Protein AF-A0A957VQV4-F1 (afdb_monomer_lite)

pLDDT: mean 77.01, std 14.65, range [47.91, 98.44]

Secondary structure (DSSP, 8-state):
-HHHHHHHTS---HHHHHHHHHHHHHHHHHHHHHHHHGGGG-SS----HHHHHHHHHHHHHHHHHHHHHHHHHHHHHHHHHHS----TTTSHHHHHHHHHHHHHHHHHHHHHHHHHHHHHHHHHHTS-HHHHHHT-SSSS-SS---HHHHIIIIIS-HHHHHHHHHHHHHHHHHHHHHHHHHHHHHHHH---TTHHHHH--

Structure (mmCIF, N/CA/C/O backbone):
data_AF-A0A957VQV4-F1
#
_entry.id   AF-A0A957VQV4-F1
#
loop_
_atom_site.group_PDB
_atom_site.id
_atom_site.type_symbol
_atom_site.label_atom_id
_atom_site.label_alt_id
_atom_site.label_comp_id
_atom_site.label_asym_id
_atom_site.label_entity_id
_atom_site.label_seq_id
_atom_site.pdbx_PDB_ins_code
_atom_site.Cartn_x
_atom_site.Cartn_y
_atom_site.Cartn_z
_atom_site.occupancy
_atom_site.B_iso_or_equiv
_atom_site.auth_seq_id
_atom_site.auth_comp_id
_atom_site.auth_asym_id
_atom_site.auth_atom_id
_atom_site.pdbx_PDB_model_num
ATOM 1 N N . MET A 1 1 ? 40.789 -13.885 8.432 1.00 53.81 1 MET A N 1
ATOM 2 C CA . MET A 1 1 ? 41.129 -15.221 8.977 1.00 53.81 1 MET A CA 1
ATOM 3 C C . MET A 1 1 ? 40.720 -15.384 10.449 1.00 53.81 1 MET A C 1
ATOM 5 O O . MET A 1 1 ? 39.956 -16.294 10.731 1.00 53.81 1 MET A O 1
ATOM 9 N N . ALA A 1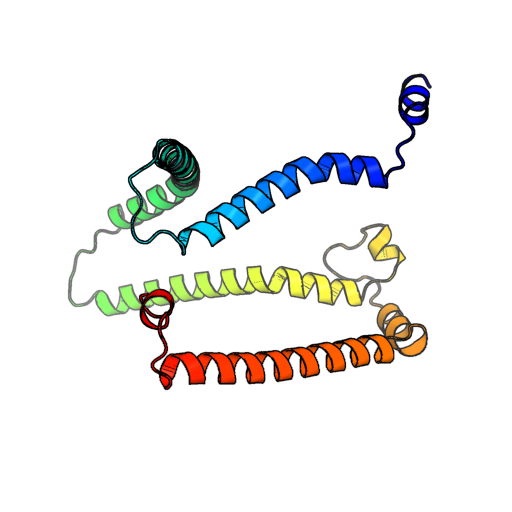 2 ? 41.128 -14.513 11.388 1.00 49.09 2 ALA A N 1
ATOM 10 C CA . ALA A 1 2 ? 40.677 -14.594 12.796 1.00 49.09 2 ALA A CA 1
ATOM 11 C C . ALA A 1 2 ? 39.202 -14.173 13.007 1.00 49.09 2 ALA A C 1
ATOM 13 O O . ALA A 1 2 ? 38.478 -14.798 13.776 1.00 49.09 2 ALA A O 1
ATOM 14 N N . TYR A 1 3 ? 38.732 -13.177 12.246 1.00 48.38 3 TYR A N 1
ATOM 15 C CA . TYR A 1 3 ? 37.344 -12.684 12.282 1.00 48.38 3 TYR A CA 1
ATOM 16 C C . TYR A 1 3 ? 36.323 -13.709 11.747 1.00 48.38 3 TYR A C 1
ATOM 18 O O . TYR A 1 3 ? 35.212 -13.833 12.247 1.00 48.38 3 TYR A O 1
ATOM 26 N N . GLU A 1 4 ? 36.734 -14.514 10.768 1.00 55.47 4 GLU A N 1
ATOM 27 C CA . GLU A 1 4 ? 35.901 -15.551 10.148 1.00 55.47 4 GLU A CA 1
ATOM 28 C C . GLU A 1 4 ? 35.739 -16.788 11.052 1.00 55.47 4 GLU A C 1
ATOM 30 O O . GLU A 1 4 ? 34.700 -17.446 11.040 1.00 55.47 4 GLU A O 1
ATOM 35 N N . LYS A 1 5 ? 36.738 -17.069 11.904 1.00 56.62 5 LYS A N 1
ATOM 36 C CA . LYS A 1 5 ? 36.665 -18.129 12.922 1.00 56.62 5 LYS A CA 1
ATOM 37 C C . LYS A 1 5 ? 35.794 -17.746 14.122 1.00 56.62 5 LYS A C 1
ATOM 39 O O . LYS A 1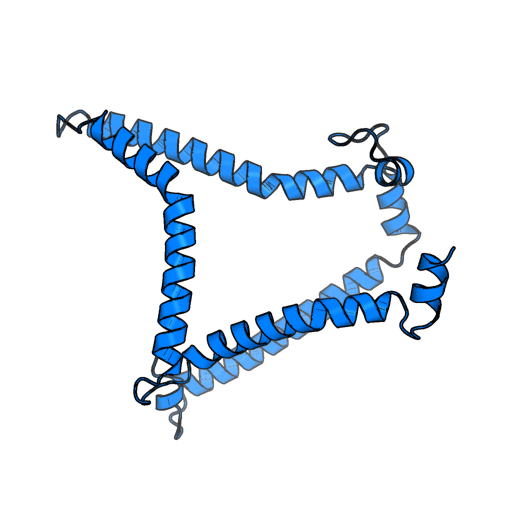 5 ? 35.119 -18.622 14.649 1.00 56.62 5 LYS A O 1
ATOM 44 N N . ALA A 1 6 ? 35.757 -16.468 14.504 1.00 55.34 6 ALA A N 1
ATOM 45 C CA . ALA A 1 6 ? 34.912 -15.983 15.600 1.00 55.34 6 ALA A CA 1
ATOM 46 C C . ALA A 1 6 ? 33.408 -16.037 15.264 1.00 55.34 6 ALA A C 1
ATOM 48 O O . ALA A 1 6 ? 32.590 -16.314 16.136 1.00 55.34 6 ALA A O 1
ATOM 49 N N . ILE A 1 7 ? 33.041 -15.843 13.990 1.00 55.25 7 ILE A N 1
ATOM 50 C CA . ILE A 1 7 ? 31.648 -15.960 13.521 1.00 55.25 7 ILE A CA 1
ATOM 51 C C . ILE A 1 7 ? 31.222 -17.432 13.388 1.00 55.25 7 ILE A C 1
ATOM 53 O O . ILE A 1 7 ? 30.065 -17.760 13.630 1.00 55.25 7 ILE A O 1
ATOM 57 N N . ARG A 1 8 ? 32.145 -18.347 13.058 1.00 49.59 8 ARG A N 1
ATOM 58 C CA . ARG A 1 8 ? 31.841 -19.787 12.951 1.00 49.59 8 ARG A CA 1
ATOM 59 C C . ARG A 1 8 ? 31.749 -20.528 14.292 1.00 49.59 8 ARG A C 1
ATOM 61 O O . ARG A 1 8 ? 31.253 -21.650 14.293 1.00 49.59 8 ARG A O 1
ATOM 68 N N . SER A 1 9 ? 32.217 -19.962 15.410 1.00 47.91 9 SER A N 1
ATOM 69 C CA . SER A 1 9 ? 32.221 -20.655 16.714 1.00 47.91 9 SER A CA 1
ATOM 70 C C . SER A 1 9 ? 30.985 -20.403 17.585 1.00 47.91 9 SER A C 1
ATOM 72 O O . SER A 1 9 ? 30.891 -20.972 18.668 1.00 47.91 9 SER A O 1
ATOM 74 N N . LEU A 1 10 ? 30.034 -19.580 17.139 1.00 56.09 10 LEU A N 1
ATOM 75 C CA . LEU A 1 10 ? 28.739 -19.399 17.798 1.00 56.09 10 LEU A CA 1
ATOM 76 C C . LEU A 1 10 ? 27.646 -19.921 16.861 1.00 56.09 10 LEU A C 1
ATOM 78 O O . LEU A 1 10 ? 27.445 -19.400 15.771 1.00 56.09 10 LEU A O 1
ATOM 82 N N . GLN A 1 11 ? 27.000 -21.002 17.298 1.00 58.19 11 GLN A N 1
ATOM 83 C CA . GLN A 1 11 ? 26.054 -21.892 16.608 1.00 58.19 11 GLN A CA 1
ATOM 84 C C . GLN A 1 11 ? 24.729 -21.230 16.167 1.00 58.19 11 GLN A C 1
ATOM 86 O O . GLN A 1 11 ? 23.646 -21.767 16.387 1.00 58.19 11 GLN A O 1
ATOM 91 N N . PHE A 1 12 ? 24.787 -20.062 15.542 1.00 59.81 12 PHE A N 1
ATOM 92 C CA . PHE A 1 12 ? 23.622 -19.252 15.224 1.00 59.81 12 PHE A CA 1
ATOM 93 C C . PHE A 1 12 ? 23.689 -18.855 13.744 1.00 59.81 12 PHE A C 1
ATOM 95 O O . PHE A 1 12 ? 24.497 -18.025 13.338 1.00 59.81 12 PHE A O 1
ATOM 102 N N . GLY A 1 13 ? 22.853 -19.489 12.910 1.00 66.88 13 GLY A N 1
ATOM 103 C CA . GLY A 1 13 ? 22.738 -19.165 11.485 1.00 66.88 13 GLY A CA 1
ATOM 104 C C . GLY A 1 13 ? 22.343 -17.697 11.227 1.00 66.88 13 GLY A C 1
ATOM 105 O O . GLY A 1 13 ? 21.911 -16.988 12.141 1.00 66.88 13 GLY A O 1
ATOM 106 N N . PRO A 1 14 ? 22.422 -17.208 9.975 1.00 61.41 14 PRO A N 1
ATOM 107 C CA . PRO A 1 14 ? 22.094 -15.815 9.647 1.00 61.41 14 PRO A CA 1
ATOM 108 C C . PRO A 1 14 ? 20.682 -15.398 10.107 1.00 61.41 14 PRO A C 1
ATOM 110 O O . PRO A 1 14 ? 20.483 -14.262 10.532 1.00 61.41 14 PRO A O 1
ATOM 113 N N . GLY A 1 15 ? 19.721 -16.330 10.139 1.00 63.16 15 GLY A N 1
ATOM 114 C CA . GLY A 1 15 ? 18.373 -16.083 10.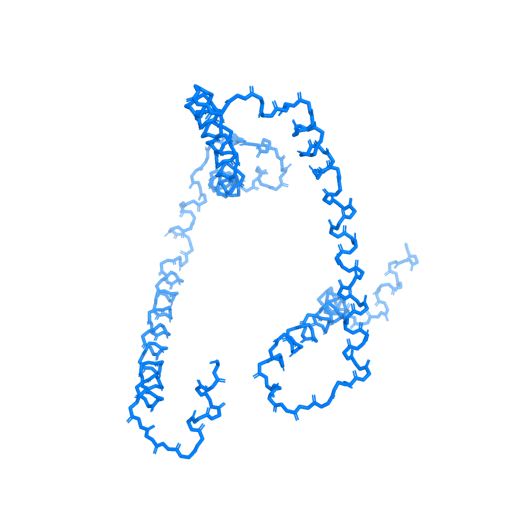667 1.00 63.16 15 GLY A CA 1
ATOM 115 C C . GLY A 1 15 ? 18.324 -15.783 12.171 1.00 63.16 15 GLY A C 1
ATOM 116 O O . GLY A 1 15 ? 17.539 -14.944 12.604 1.00 63.16 15 GLY A O 1
ATOM 117 N N . THR A 1 16 ? 19.192 -16.396 12.979 1.00 69.25 16 THR A N 1
ATOM 118 C CA . THR A 1 16 ? 19.232 -16.140 14.429 1.00 69.25 16 THR A CA 1
ATOM 119 C C . THR A 1 16 ? 19.845 -14.783 14.765 1.00 69.25 16 THR A C 1
ATOM 121 O O . THR A 1 16 ? 19.361 -14.122 15.675 1.00 69.25 16 THR A O 1
ATOM 124 N N . ALA A 1 17 ? 20.818 -14.295 13.988 1.00 66.25 17 ALA A N 1
ATOM 125 C CA . ALA A 1 17 ? 21.341 -12.933 14.149 1.00 66.25 17 ALA A CA 1
ATOM 126 C C . ALA A 1 17 ? 20.269 -11.862 13.850 1.00 66.25 17 ALA A C 1
ATOM 128 O O . ALA A 1 17 ? 20.173 -10.841 14.535 1.00 66.25 17 ALA A O 1
ATOM 129 N N . ILE A 1 18 ? 19.408 -12.125 12.863 1.00 69.56 18 ILE A N 1
ATOM 130 C CA . ILE A 1 18 ? 18.257 -11.269 12.550 1.00 69.56 18 ILE A CA 1
ATOM 131 C C . ILE A 1 18 ? 17.213 -11.351 13.671 1.00 69.56 18 ILE A C 1
ATOM 133 O O . ILE A 1 18 ? 16.729 -10.321 14.125 1.00 69.56 18 ILE A O 1
ATOM 137 N N . ALA A 1 19 ? 16.924 -12.544 14.196 1.00 71.00 19 ALA A N 1
ATOM 138 C CA . ALA A 1 19 ? 16.009 -12.703 15.324 1.00 71.00 19 ALA A CA 1
ATOM 139 C C . ALA A 1 19 ? 16.504 -11.955 16.575 1.00 71.00 19 ALA A C 1
ATOM 141 O O . ALA A 1 19 ? 15.756 -11.171 17.149 1.00 71.00 19 ALA A O 1
ATOM 142 N N . PHE A 1 20 ? 17.775 -12.108 16.958 1.00 78.94 20 PHE A N 1
ATOM 143 C CA . PHE A 1 20 ? 18.341 -11.416 18.122 1.00 78.94 20 PHE A CA 1
ATOM 144 C C . PHE A 1 20 ? 18.385 -9.892 17.960 1.00 78.94 20 PHE A C 1
ATOM 146 O O . PHE A 1 20 ? 18.215 -9.181 18.947 1.00 78.94 20 PHE A O 1
ATOM 153 N N . SER A 1 21 ? 18.567 -9.378 16.740 1.00 79.31 21 SER A N 1
ATOM 154 C CA . SER A 1 21 ? 18.531 -7.928 16.490 1.00 79.31 21 SER A CA 1
ATOM 155 C C . SER A 1 21 ? 17.107 -7.367 16.410 1.00 79.31 21 SER A C 1
ATOM 157 O O . SER A 1 21 ? 16.879 -6.224 16.805 1.00 79.31 21 SER A O 1
ATOM 159 N N . LEU A 1 22 ? 16.135 -8.170 15.969 1.00 81.62 22 LEU A N 1
ATOM 160 C CA . LEU A 1 22 ? 14.726 -7.781 15.911 1.00 81.62 22 LEU A CA 1
ATOM 161 C C . LEU A 1 22 ? 14.004 -7.922 17.250 1.00 81.62 22 LEU A C 1
ATOM 163 O O . LEU A 1 22 ? 13.056 -7.180 17.480 1.00 81.62 22 LEU A O 1
ATOM 167 N N . VAL A 1 23 ? 14.432 -8.819 18.145 1.00 85.62 23 VAL A N 1
ATOM 168 C CA . VAL A 1 23 ? 13.794 -9.031 19.458 1.00 85.62 23 VAL A CA 1
ATOM 169 C C . VAL A 1 23 ? 13.664 -7.730 20.266 1.00 85.62 23 VAL A C 1
ATOM 171 O O . VAL A 1 23 ? 12.548 -7.438 20.688 1.00 85.62 23 VAL A O 1
ATOM 174 N N . PRO A 1 24 ? 14.705 -6.891 20.441 1.00 84.31 24 PRO A N 1
ATOM 175 C CA . PRO A 1 24 ? 14.576 -5.622 21.161 1.00 84.31 24 PRO A CA 1
ATOM 176 C C . PRO A 1 24 ? 13.598 -4.650 20.493 1.00 84.31 24 PRO A C 1
ATOM 178 O O . PRO A 1 24 ? 12.838 -3.961 21.170 1.00 84.31 24 PRO A O 1
ATOM 181 N N . VAL A 1 25 ? 13.594 -4.612 19.158 1.00 81.81 25 VAL A N 1
ATOM 182 C CA . VAL A 1 25 ? 12.739 -3.720 18.363 1.00 81.81 25 VAL A CA 1
ATOM 183 C C . VAL A 1 25 ? 11.279 -4.162 18.437 1.00 81.81 25 VAL A C 1
ATOM 185 O O . VAL A 1 25 ? 10.396 -3.342 18.674 1.00 81.81 25 VAL A O 1
ATOM 188 N N . LEU A 1 26 ? 11.020 -5.461 18.294 1.00 77.12 26 LEU A N 1
ATOM 189 C CA . LEU A 1 26 ? 9.697 -6.055 18.457 1.00 77.12 26 LEU A CA 1
ATOM 190 C C . LEU A 1 26 ? 9.191 -5.870 19.882 1.00 77.12 26 LEU A C 1
ATOM 192 O O . LEU A 1 26 ? 8.037 -5.511 20.062 1.00 77.12 26 LEU A O 1
ATOM 196 N N . LEU A 1 27 ? 10.043 -6.048 20.891 1.00 76.25 27 LEU A N 1
ATOM 197 C CA . LEU A 1 27 ? 9.677 -5.856 22.292 1.00 76.25 27 LEU A CA 1
ATOM 198 C C . LEU A 1 27 ? 9.335 -4.386 22.575 1.00 76.25 27 LEU A C 1
ATOM 200 O O . LEU A 1 27 ? 8.330 -4.109 23.224 1.00 76.25 27 LEU A O 1
ATOM 204 N N . PHE A 1 28 ? 10.082 -3.441 21.998 1.00 83.94 28 PHE A N 1
ATOM 205 C CA . PHE A 1 28 ? 9.733 -2.019 22.020 1.00 83.94 28 PHE A CA 1
ATOM 206 C C . PHE A 1 28 ? 8.374 -1.746 21.359 1.00 83.94 28 PHE A C 1
ATOM 208 O O . PHE A 1 28 ? 7.530 -1.075 21.950 1.00 83.94 28 PHE A O 1
ATOM 215 N N . PHE A 1 29 ? 8.126 -2.300 20.169 1.00 76.06 29 PHE A N 1
ATOM 216 C CA . PHE A 1 29 ? 6.856 -2.137 19.456 1.00 76.06 29 PHE A CA 1
ATOM 217 C C . PHE A 1 29 ? 5.676 -2.786 20.181 1.00 76.06 29 PHE A C 1
ATOM 219 O O . PHE A 1 29 ? 4.614 -2.181 20.264 1.00 76.06 29 PHE A O 1
ATOM 226 N N . ILE A 1 30 ? 5.850 -3.983 20.738 1.00 76.00 30 ILE A N 1
ATOM 227 C CA . ILE A 1 30 ? 4.828 -4.692 21.514 1.00 76.00 30 ILE A CA 1
ATOM 228 C C . ILE A 1 30 ? 4.494 -3.902 22.778 1.00 76.00 30 ILE A C 1
ATOM 230 O O . ILE A 1 30 ? 3.320 -3.732 23.085 1.00 76.00 30 ILE A O 1
ATOM 234 N N . LEU A 1 31 ? 5.491 -3.364 23.486 1.00 74.75 31 LEU A N 1
ATOM 235 C CA . LEU A 1 31 ? 5.257 -2.496 24.644 1.00 74.75 31 LEU A CA 1
ATOM 236 C C . LEU A 1 31 ? 4.559 -1.191 24.250 1.00 74.75 31 LEU A C 1
ATOM 238 O O . LEU A 1 31 ? 3.673 -0.722 24.964 1.00 74.75 31 LEU A O 1
ATOM 242 N N . LEU A 1 32 ? 4.922 -0.619 23.102 1.00 76.44 32 LEU A N 1
ATOM 243 C CA . LEU A 1 32 ? 4.308 0.592 22.569 1.00 76.44 32 LEU A CA 1
ATOM 244 C C . LEU A 1 32 ? 2.845 0.357 22.155 1.00 76.44 32 LEU A C 1
ATOM 246 O O . LEU A 1 32 ? 1.982 1.163 22.498 1.00 76.44 32 LEU A O 1
ATOM 250 N N . LEU A 1 33 ? 2.553 -0.766 21.494 1.00 71.88 33 LEU A N 1
ATOM 251 C CA . LEU A 1 33 ? 1.203 -1.179 21.101 1.00 71.88 33 LEU A CA 1
ATOM 252 C C . LEU A 1 33 ? 0.352 -1.581 22.308 1.00 71.88 33 LEU A C 1
ATOM 254 O O . LEU A 1 33 ? -0.775 -1.119 22.425 1.00 71.88 33 LEU A O 1
ATOM 258 N N . SER A 1 34 ? 0.902 -2.360 23.242 1.00 70.62 34 SER A N 1
ATOM 259 C CA . SER A 1 34 ? 0.260 -2.711 24.518 1.00 70.62 34 SER A CA 1
ATOM 260 C C . SER A 1 34 ? -0.162 -1.458 25.281 1.00 70.62 34 SER A C 1
ATOM 262 O O . SER A 1 34 ? -1.300 -1.336 25.727 1.00 70.62 34 SER A O 1
ATOM 264 N N . ARG A 1 35 ? 0.729 -0.467 25.356 1.00 62.94 35 ARG A N 1
ATOM 265 C CA . ARG A 1 35 ? 0.440 0.818 25.986 1.00 62.94 35 ARG A CA 1
ATOM 266 C C . ARG A 1 35 ? -0.621 1.619 25.244 1.00 62.94 35 ARG A C 1
ATOM 268 O O . ARG A 1 35 ? -1.405 2.297 25.895 1.00 62.94 35 ARG A O 1
ATOM 275 N N . PHE A 1 36 ? -0.635 1.577 23.915 1.00 67.12 36 PHE A N 1
ATOM 276 C CA . PHE A 1 36 ? -1.654 2.265 23.130 1.00 67.12 36 PHE A CA 1
ATOM 277 C C . PHE A 1 36 ? -3.027 1.601 23.290 1.00 67.12 36 PHE A C 1
ATOM 279 O O . PHE A 1 36 ? -4.003 2.308 23.476 1.00 67.12 36 PHE A O 1
ATOM 286 N N . MET A 1 37 ? -3.090 0.267 23.328 1.00 63.84 37 MET A N 1
ATOM 287 C CA . MET A 1 37 ? -4.332 -0.485 23.547 1.00 63.84 37 MET A CA 1
ATOM 288 C C . MET A 1 37 ? -4.832 -0.420 24.997 1.00 63.84 37 MET A C 1
ATOM 290 O O . MET A 1 37 ? -6.028 -0.504 25.243 1.00 63.84 37 MET A O 1
ATOM 294 N N . ARG A 1 38 ? -3.939 -0.236 25.979 1.00 60.81 38 ARG A N 1
ATOM 295 C CA . ARG A 1 38 ? -4.313 -0.064 27.394 1.00 60.81 38 ARG A CA 1
ATOM 296 C C . ARG A 1 38 ? -4.847 1.342 27.713 1.00 60.81 38 ARG A C 1
ATOM 298 O O . ARG A 1 38 ? -5.349 1.548 28.813 1.00 60.81 38 ARG A O 1
ATOM 305 N N . ARG A 1 39 ? -4.776 2.298 26.773 1.00 55.34 39 ARG A N 1
ATOM 306 C CA . ARG A 1 39 ? -5.368 3.642 26.939 1.00 55.34 39 ARG A CA 1
ATOM 307 C C . ARG A 1 39 ? -6.892 3.625 27.016 1.00 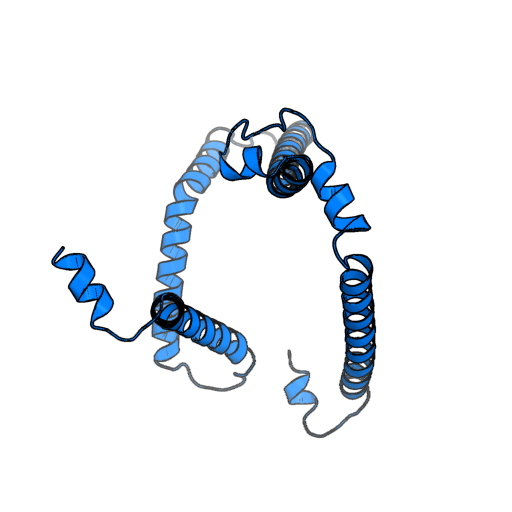55.34 39 ARG A C 1
ATOM 309 O O . ARG A 1 39 ? -7.449 4.536 27.613 1.00 55.34 39 ARG A O 1
ATOM 316 N N . ASP A 1 40 ? -7.532 2.577 26.509 1.00 52.09 40 ASP A N 1
ATOM 317 C CA . ASP A 1 40 ? -8.994 2.506 26.441 1.00 52.09 40 ASP A CA 1
ATOM 318 C C . ASP A 1 40 ? -9.611 1.820 27.680 1.00 52.09 40 ASP A C 1
ATOM 320 O O . ASP A 1 40 ? -10.827 1.742 27.807 1.00 52.09 40 ASP A O 1
ATOM 324 N N . ALA A 1 41 ? -8.783 1.324 28.612 1.00 52.22 41 ALA A N 1
ATOM 325 C CA . ALA A 1 41 ? -9.219 0.518 29.759 1.00 52.22 41 ALA A CA 1
ATOM 326 C C . ALA A 1 41 ? -9.230 1.264 31.109 1.00 52.22 41 ALA A C 1
ATOM 328 O O . ALA A 1 41 ? -9.406 0.630 32.147 1.00 52.22 41 ALA A O 1
ATOM 329 N N . VAL A 1 42 ? -9.012 2.584 31.131 1.00 49.78 42 VAL A N 1
ATOM 330 C CA . VAL A 1 42 ? -8.844 3.350 32.381 1.00 49.78 42 VAL A CA 1
ATOM 331 C C . VAL A 1 42 ? -9.996 4.334 32.567 1.00 49.78 42 VAL A C 1
ATOM 333 O O . VAL A 1 42 ? -9.839 5.546 32.446 1.00 49.78 42 VAL A O 1
ATOM 336 N N . ALA A 1 43 ? -11.168 3.793 32.892 1.00 50.53 43 ALA A N 1
ATOM 337 C CA . ALA A 1 43 ? -12.107 4.509 33.739 1.00 50.53 43 ALA A CA 1
ATOM 338 C C . ALA A 1 43 ? -11.735 4.173 35.192 1.00 50.53 43 ALA A C 1
ATOM 340 O O . ALA A 1 43 ? -11.926 3.044 35.633 1.00 50.53 43 ALA A O 1
ATOM 341 N N . ASP A 1 44 ? -11.197 5.169 35.900 1.00 52.22 44 ASP A N 1
ATOM 342 C CA . ASP A 1 44 ? -11.097 5.231 37.368 1.00 52.22 44 ASP A CA 1
ATOM 343 C C . ASP A 1 44 ? -9.820 4.715 38.073 1.00 52.22 44 ASP A C 1
ATOM 345 O O . ASP A 1 44 ? -9.904 4.092 39.130 1.00 52.22 44 ASP A O 1
ATOM 349 N N . GLU A 1 45 ? -8.607 5.030 37.584 1.00 52.09 45 GLU A N 1
ATOM 350 C CA . GLU A 1 45 ? -7.393 4.790 38.392 1.00 52.09 45 GLU A CA 1
ATOM 351 C C . GLU A 1 45 ? -6.453 6.003 38.527 1.00 52.09 45 GLU A C 1
ATOM 353 O O . GLU A 1 45 ? -6.201 6.757 37.587 1.00 52.09 45 GLU A O 1
ATOM 358 N N . LYS A 1 46 ? -5.971 6.211 39.763 1.00 55.72 46 LYS A N 1
ATOM 359 C CA . LYS A 1 46 ? -5.187 7.368 40.224 1.00 55.72 46 LYS A CA 1
ATOM 360 C C . LYS A 1 46 ? -3.857 7.492 39.469 1.00 55.72 46 LYS A C 1
ATOM 362 O O . LYS A 1 46 ? -3.134 6.510 39.310 1.00 55.72 46 LYS A O 1
ATOM 367 N N . VAL A 1 47 ? -3.512 8.734 39.106 1.00 58.22 47 VAL A N 1
ATOM 368 C CA . VAL A 1 47 ? -2.285 9.121 38.381 1.00 58.22 47 VAL A CA 1
ATOM 369 C C . VAL A 1 47 ? -1.059 8.432 38.981 1.00 58.22 47 VAL A C 1
ATOM 371 O O . VAL A 1 47 ? -0.635 8.737 40.100 1.00 58.22 47 VAL A O 1
ATOM 374 N N . THR A 1 48 ? -0.499 7.485 38.234 1.00 69.38 48 THR A N 1
ATOM 375 C CA . THR A 1 48 ? 0.592 6.622 38.695 1.00 69.38 48 THR A CA 1
ATOM 376 C C . THR A 1 48 ? 1.936 7.216 38.269 1.00 69.38 48 THR A C 1
ATOM 378 O O . THR A 1 48 ? 2.031 7.948 37.290 1.00 69.38 48 THR A O 1
ATOM 381 N N . TRP A 1 49 ? 3.026 6.906 38.982 1.00 64.94 49 TRP A N 1
ATOM 382 C CA . TRP A 1 49 ? 4.382 7.388 38.650 1.00 64.94 49 TRP A CA 1
ATOM 383 C C . TRP A 1 49 ? 4.811 7.075 37.201 1.00 64.94 49 TRP A C 1
ATOM 385 O O . TRP A 1 49 ? 5.603 7.808 36.612 1.00 64.94 49 TRP A O 1
ATOM 395 N N . GLN A 1 50 ? 4.222 6.037 36.603 1.00 58.31 50 GLN A N 1
ATOM 396 C CA . GLN A 1 50 ? 4.366 5.708 35.189 1.00 58.31 50 GLN A CA 1
ATOM 397 C C . GLN A 1 50 ? 3.861 6.841 34.282 1.00 58.31 50 GLN A C 1
ATOM 399 O O . GLN A 1 50 ? 4.589 7.207 33.365 1.00 58.31 50 GLN A O 1
ATOM 404 N N . ASP A 1 51 ? 2.721 7.477 34.574 1.00 61.19 51 ASP A N 1
ATOM 405 C CA . ASP A 1 51 ? 2.180 8.598 33.782 1.00 61.19 51 ASP A CA 1
ATOM 406 C C . ASP A 1 51 ? 3.168 9.765 33.702 1.00 61.19 51 ASP A C 1
ATOM 408 O O . ASP A 1 51 ? 3.400 10.319 32.633 1.00 61.19 51 ASP A O 1
ATOM 412 N N . ARG A 1 52 ? 3.887 10.056 34.792 1.00 69.31 52 ARG A N 1
ATOM 413 C CA . ARG A 1 52 ? 4.907 11.120 34.798 1.00 69.31 52 ARG A CA 1
ATOM 414 C C . ARG A 1 52 ? 6.105 10.813 33.897 1.00 69.31 52 ARG A C 1
ATOM 416 O O . ARG A 1 52 ? 6.673 11.722 33.297 1.00 69.31 52 ARG A O 1
ATOM 423 N N . ILE A 1 53 ? 6.495 9.543 33.781 1.00 66.56 53 ILE A N 1
ATOM 424 C CA . ILE A 1 53 ? 7.573 9.114 32.870 1.00 66.56 53 ILE A CA 1
ATOM 425 C C . ILE A 1 53 ? 7.079 9.148 31.423 1.00 66.56 53 ILE A C 1
ATOM 427 O O . ILE A 1 53 ? 7.788 9.591 30.523 1.00 66.56 53 ILE A O 1
ATOM 431 N N . ILE A 1 54 ? 5.846 8.696 31.209 1.00 58.91 54 ILE A N 1
ATOM 432 C CA . ILE A 1 54 ? 5.139 8.708 29.931 1.00 58.91 54 ILE A CA 1
ATOM 433 C C . ILE A 1 54 ? 5.038 10.128 29.374 1.00 58.91 54 ILE A C 1
ATOM 435 O O . ILE A 1 54 ? 5.376 10.336 28.206 1.00 58.91 54 ILE A O 1
ATOM 439 N N . ASP A 1 55 ? 4.646 11.079 30.212 1.00 71.81 55 ASP A N 1
ATOM 440 C CA . ASP A 1 55 ? 4.544 12.495 29.875 1.00 71.81 55 ASP A CA 1
ATOM 441 C C . ASP A 1 55 ? 5.924 13.115 29.649 1.00 71.81 55 ASP A C 1
ATOM 443 O O . ASP A 1 55 ? 6.106 13.897 28.716 1.00 71.81 55 ASP A O 1
ATOM 447 N N . GLY A 1 56 ? 6.934 12.702 30.421 1.00 73.50 56 GLY A N 1
ATOM 448 C CA . GLY A 1 56 ? 8.327 13.093 30.195 1.00 73.50 56 GLY A CA 1
ATOM 449 C C . GLY A 1 56 ? 8.851 12.658 28.820 1.00 73.50 56 GLY A C 1
ATOM 450 O O . GLY A 1 56 ? 9.438 13.457 28.092 1.00 73.50 56 GLY A O 1
ATOM 451 N N . VAL A 1 57 ? 8.581 11.414 28.413 1.00 67.00 57 VAL A N 1
ATOM 452 C CA . VAL A 1 57 ? 8.956 10.895 27.084 1.00 67.00 57 VAL A CA 1
ATOM 453 C C . VAL A 1 57 ? 8.135 11.558 25.974 1.00 67.00 57 VAL A C 1
ATOM 455 O O . VAL A 1 57 ? 8.686 11.910 24.931 1.00 67.00 57 VAL A O 1
ATOM 458 N N . GLY A 1 58 ? 6.837 11.782 26.196 1.00 67.25 58 GLY A N 1
ATOM 459 C CA . GLY A 1 58 ? 5.979 12.526 25.270 1.00 67.25 58 GLY A CA 1
ATOM 460 C C . GLY A 1 58 ? 6.476 13.955 25.047 1.00 67.25 58 GLY A C 1
ATOM 461 O O . GLY A 1 58 ? 6.538 14.419 23.908 1.00 67.25 58 GLY A O 1
ATOM 462 N N . SER A 1 59 ? 6.930 14.613 26.116 1.00 70.81 59 SER A N 1
ATOM 463 C CA . SER A 1 59 ? 7.544 15.938 26.060 1.00 70.81 59 SER A CA 1
ATOM 464 C C . SER A 1 59 ? 8.819 15.930 25.212 1.00 70.81 59 SER A C 1
ATOM 466 O O . SER A 1 59 ? 8.951 16.759 24.313 1.00 70.81 59 SER A O 1
ATOM 468 N N . LEU A 1 60 ? 9.696 14.932 25.371 1.00 70.12 60 LEU A N 1
ATOM 469 C CA . LEU A 1 60 ? 10.905 14.790 24.546 1.00 70.12 60 LEU A CA 1
ATOM 470 C C . LEU A 1 60 ? 10.593 14.576 23.056 1.00 70.12 60 LEU A C 1
ATOM 472 O O . LEU A 1 60 ? 11.197 15.227 22.205 1.00 70.12 60 LEU A O 1
ATOM 476 N N . ILE A 1 61 ? 9.622 13.719 22.726 1.00 69.38 61 ILE A N 1
ATOM 477 C CA . ILE A 1 61 ? 9.192 13.491 21.335 1.00 69.38 61 ILE A CA 1
ATOM 478 C C . ILE A 1 61 ? 8.607 14.778 20.737 1.00 69.38 61 ILE A C 1
ATOM 480 O O . ILE A 1 61 ? 8.923 15.136 19.601 1.00 69.38 61 ILE A O 1
ATOM 484 N N . SER A 1 62 ? 7.798 15.507 21.511 1.00 68.06 62 SER A N 1
ATOM 485 C CA . SER A 1 62 ? 7.233 16.788 21.081 1.00 68.06 62 SER A CA 1
ATOM 486 C C . SER A 1 62 ? 8.310 17.858 20.871 1.00 68.06 62 SER A C 1
ATOM 488 O O . SER A 1 62 ? 8.203 18.661 19.944 1.00 68.06 62 SER A O 1
ATOM 490 N N . LEU A 1 63 ? 9.383 17.833 21.667 1.00 77.81 63 LEU A N 1
ATOM 491 C CA . LEU A 1 63 ? 10.516 18.748 21.560 1.00 77.81 63 LEU A CA 1
ATOM 492 C C . LEU A 1 63 ? 11.304 18.472 20.280 1.00 77.81 63 LEU A C 1
ATOM 494 O O . LEU A 1 63 ? 11.586 19.402 19.531 1.00 77.81 63 LEU A O 1
ATOM 498 N N . VAL A 1 64 ? 11.556 17.200 19.960 1.00 70.81 64 VAL A N 1
ATOM 499 C CA . VAL A 1 64 ? 12.169 16.801 18.683 1.00 70.81 64 VAL A CA 1
ATOM 500 C C . VAL A 1 64 ? 11.307 17.254 17.502 1.00 70.81 64 VAL A C 1
ATOM 502 O O . VAL A 1 64 ? 11.813 17.912 16.595 1.00 70.81 64 VAL A O 1
ATOM 505 N N . PHE A 1 65 ? 9.997 16.991 17.535 1.00 71.12 65 PHE A N 1
ATOM 506 C CA . PHE A 1 65 ? 9.075 17.457 16.493 1.00 71.12 65 PHE A CA 1
ATOM 507 C C . PHE A 1 65 ? 9.068 18.984 16.364 1.00 71.12 65 PHE A C 1
ATOM 509 O O . PHE A 1 65 ? 9.045 19.509 15.253 1.00 71.12 65 PHE A O 1
ATOM 516 N N . THR A 1 66 ? 9.133 19.702 17.485 1.00 75.94 66 THR A N 1
ATOM 517 C CA . THR A 1 66 ? 9.169 21.168 17.515 1.00 75.94 66 THR A CA 1
ATOM 518 C C . THR A 1 66 ? 10.475 21.706 16.941 1.00 75.94 66 THR A C 1
ATOM 520 O O . THR A 1 66 ? 10.439 22.656 16.170 1.00 75.94 66 THR A O 1
ATOM 523 N N . VAL A 1 67 ? 11.619 21.090 17.243 1.00 80.81 67 VAL A N 1
ATOM 524 C CA . VAL A 1 67 ? 12.931 21.478 16.698 1.00 80.81 67 VAL A CA 1
ATOM 525 C C . VAL A 1 67 ? 13.013 21.221 15.194 1.00 80.81 67 VAL A C 1
ATOM 527 O O . VAL A 1 67 ? 13.518 22.060 14.451 1.00 80.81 67 VAL A O 1
ATOM 530 N N . VAL A 1 68 ? 12.449 20.110 14.724 1.00 74.19 68 VAL A N 1
ATOM 531 C CA . VAL A 1 68 ? 12.392 19.782 13.293 1.00 74.19 68 VAL A CA 1
ATOM 532 C C . VAL A 1 68 ? 11.405 20.686 12.547 1.00 74.19 68 VAL A C 1
ATOM 534 O O . VAL A 1 68 ? 11.681 21.122 11.430 1.00 74.19 68 VAL A O 1
ATOM 537 N N . ALA A 1 69 ? 10.267 21.018 13.161 1.00 70.75 69 ALA A N 1
ATOM 538 C CA . ALA A 1 69 ? 9.256 21.892 12.568 1.00 70.75 69 ALA A CA 1
ATOM 539 C C . ALA A 1 69 ? 9.566 23.392 12.735 1.00 70.75 69 ALA A C 1
ATOM 541 O O . ALA A 1 69 ? 8.976 24.215 12.034 1.00 70.75 69 ALA A O 1
ATOM 542 N N . LEU A 1 70 ? 10.481 23.770 13.632 1.00 80.00 70 LEU A N 1
ATOM 543 C CA . LEU A 1 70 ? 10.892 25.151 13.907 1.00 80.00 70 LEU A CA 1
ATOM 544 C C . LEU A 1 70 ? 11.282 25.943 12.651 1.00 80.00 70 LEU A C 1
ATOM 546 O O . LEU A 1 70 ? 10.746 27.040 12.484 1.00 80.00 70 LEU A O 1
ATOM 550 N N . PRO A 1 71 ? 12.129 25.434 11.731 1.00 72.19 71 PRO A N 1
ATOM 551 C CA . PRO A 1 71 ? 12.437 26.150 10.494 1.00 72.19 71 PRO A CA 1
ATOM 552 C C . PRO A 1 71 ? 11.181 26.411 9.653 1.00 72.19 71 PRO A C 1
ATOM 554 O O . PRO A 1 71 ? 10.982 27.524 9.170 1.00 72.19 71 PRO A O 1
ATOM 557 N N . PHE A 1 72 ? 10.273 25.437 9.552 1.00 73.62 72 PHE A N 1
ATOM 558 C CA . PHE A 1 72 ? 9.012 25.593 8.823 1.00 73.62 72 PHE A CA 1
ATOM 559 C C . PHE A 1 72 ? 8.085 26.623 9.490 1.00 73.62 72 PHE A C 1
ATOM 561 O O . PHE A 1 72 ? 7.480 27.466 8.823 1.00 73.62 72 PHE A O 1
ATOM 568 N N . GLN A 1 73 ? 8.015 26.619 10.823 1.00 74.06 73 GLN A N 1
ATOM 569 C CA . GLN A 1 73 ? 7.225 27.585 11.581 1.00 74.06 73 GLN A CA 1
ATOM 570 C C . GLN A 1 73 ? 7.798 29.001 11.487 1.00 74.06 73 GLN A C 1
ATOM 572 O O . GLN A 1 73 ? 7.024 29.943 11.308 1.00 74.06 73 GLN A O 1
ATOM 577 N N . LEU A 1 74 ? 9.121 29.164 11.556 1.00 77.25 74 LEU A N 1
ATOM 578 C CA . LEU A 1 74 ? 9.805 30.447 11.387 1.00 77.25 74 LEU A CA 1
ATOM 579 C C . LEU A 1 74 ? 9.584 31.007 9.985 1.00 77.25 74 LEU A C 1
ATOM 581 O O . LEU A 1 74 ? 9.224 32.174 9.865 1.00 77.25 74 LEU A O 1
ATOM 585 N N . ILE A 1 75 ? 9.669 30.170 8.949 1.00 75.19 75 ILE A N 1
ATOM 586 C CA . ILE A 1 75 ? 9.331 30.559 7.574 1.00 75.19 75 ILE A CA 1
ATOM 587 C C . ILE A 1 75 ? 7.862 30.990 7.490 1.00 75.19 75 ILE A C 1
ATOM 589 O O . ILE A 1 75 ? 7.570 32.053 6.951 1.00 75.19 75 ILE A O 1
ATOM 593 N N . SER A 1 76 ? 6.928 30.248 8.097 1.00 71.69 76 SER A N 1
ATOM 594 C CA . SER A 1 76 ? 5.500 30.613 8.097 1.00 71.69 76 SER A CA 1
ATOM 595 C C . SER A 1 76 ? 5.197 31.920 8.848 1.00 71.69 76 SER A C 1
ATOM 597 O O . SER A 1 76 ? 4.230 32.618 8.531 1.00 71.69 76 SER A O 1
ATOM 599 N N . ARG A 1 77 ? 5.980 32.244 9.886 1.00 76.62 77 ARG A N 1
ATOM 600 C CA . ARG A 1 77 ? 5.831 33.463 10.693 1.00 76.62 77 ARG A CA 1
ATOM 601 C C . ARG A 1 77 ? 6.487 34.650 9.999 1.00 76.62 77 ARG A C 1
ATOM 603 O O . ARG A 1 77 ? 5.861 35.699 9.911 1.00 76.62 77 ARG A O 1
ATOM 610 N N . ALA A 1 78 ? 7.678 34.457 9.437 1.00 71.44 78 ALA A N 1
ATOM 611 C CA . ALA A 1 78 ? 8.358 35.434 8.597 1.00 71.44 78 ALA A CA 1
ATOM 612 C C . ALA A 1 78 ? 7.497 35.794 7.381 1.00 71.44 78 ALA A C 1
ATOM 614 O O . ALA A 1 78 ? 7.294 36.968 7.103 1.00 71.44 78 ALA A O 1
ATOM 615 N N . TRP A 1 79 ? 6.872 34.809 6.731 1.00 67.56 79 TRP A N 1
ATOM 616 C CA . TRP A 1 79 ? 5.948 35.043 5.621 1.00 67.56 79 TRP A CA 1
ATOM 617 C C . TRP A 1 79 ? 4.732 35.882 6.045 1.00 67.56 79 TRP A C 1
ATOM 619 O O . TRP A 1 79 ? 4.344 36.817 5.351 1.00 67.56 79 TRP A O 1
ATOM 629 N N . ARG A 1 80 ? 4.143 35.604 7.214 1.00 70.00 80 ARG A N 1
ATOM 630 C CA . ARG A 1 80 ? 3.012 36.386 7.751 1.00 70.00 80 ARG A CA 1
ATOM 631 C C . ARG A 1 80 ? 3.403 37.796 8.206 1.00 70.00 80 ARG A C 1
ATOM 633 O O . ARG A 1 80 ? 2.573 38.695 8.132 1.00 70.00 80 ARG A O 1
ATOM 640 N N . ALA A 1 81 ? 4.642 37.993 8.656 1.00 71.50 81 ALA A N 1
ATOM 641 C CA . ALA A 1 81 ? 5.169 39.293 9.067 1.00 71.50 81 ALA A CA 1
ATOM 642 C C . ALA A 1 81 ? 5.581 40.170 7.871 1.00 71.50 81 ALA A C 1
ATOM 644 O O . ALA A 1 81 ? 5.377 41.379 7.902 1.00 71.50 81 ALA A O 1
ATOM 645 N N . VAL A 1 82 ? 6.118 39.560 6.808 1.00 70.44 82 VAL A N 1
ATOM 646 C CA . VAL A 1 82 ? 6.515 40.246 5.566 1.00 70.44 82 VAL A CA 1
ATOM 647 C C . VAL A 1 82 ? 5.298 40.637 4.720 1.00 70.44 82 VAL A C 1
ATOM 649 O O . VAL A 1 82 ? 5.336 41.650 4.027 1.00 70.44 82 VAL A O 1
ATOM 652 N N . PHE A 1 83 ? 4.188 39.898 4.822 1.00 62.56 83 PHE A N 1
ATOM 653 C CA . PHE A 1 83 ? 2.917 40.243 4.181 1.00 62.56 83 PHE A CA 1
ATOM 654 C C . PHE A 1 83 ? 1.844 40.605 5.224 1.00 62.56 83 PHE A C 1
ATOM 656 O O . PHE A 1 83 ? 0.913 39.822 5.444 1.00 62.56 83 PHE A O 1
ATOM 663 N N . PRO A 1 84 ? 1.925 41.785 5.872 1.00 58.53 84 PRO A N 1
ATOM 664 C CA . PRO A 1 84 ? 0.867 42.246 6.755 1.00 58.53 84 PRO A CA 1
ATOM 665 C C . PRO A 1 84 ? -0.418 42.408 5.940 1.00 58.53 84 PRO A C 1
ATOM 667 O O . PRO A 1 84 ? -0.459 43.126 4.939 1.00 58.53 84 PRO A O 1
ATOM 670 N N . SER A 1 85 ? -1.475 41.721 6.372 1.00 57.84 85 SER A N 1
ATOM 671 C CA . SER A 1 85 ? -2.808 41.747 5.765 1.00 57.84 85 SER A CA 1
ATOM 672 C C . SER A 1 85 ? -3.465 43.124 5.937 1.00 57.84 85 SER A C 1
ATOM 674 O O . SER A 1 85 ? -4.403 43.298 6.714 1.00 57.84 85 SER A O 1
ATOM 676 N N . ARG A 1 86 ? -2.971 44.135 5.218 1.00 55.62 86 ARG A N 1
ATOM 677 C CA . ARG A 1 86 ? -3.513 45.494 5.203 1.00 55.62 86 ARG A CA 1
ATOM 678 C C . ARG A 1 86 ? -4.398 45.660 3.966 1.00 55.62 86 ARG A C 1
ATOM 680 O O . ARG A 1 86 ? -3.914 46.026 2.902 1.00 55.62 86 ARG A O 1
ATOM 687 N N . ASN A 1 87 ? -5.681 45.304 4.115 1.00 49.31 87 ASN A N 1
ATOM 688 C CA . ASN A 1 87 ? -6.879 45.973 3.561 1.00 49.31 87 ASN A CA 1
ATOM 689 C C . ASN A 1 87 ? -8.039 44.988 3.348 1.00 49.31 87 ASN A C 1
ATOM 691 O O . ASN A 1 87 ? -7.981 44.082 2.519 1.00 49.31 87 ASN A O 1
ATOM 695 N N . ALA A 1 88 ? -9.119 45.209 4.099 1.00 56.22 88 ALA A N 1
ATOM 696 C CA . ALA A 1 88 ? -10.118 44.213 4.475 1.00 56.22 88 ALA A CA 1
ATOM 697 C C . ALA A 1 88 ? -11.301 43.998 3.507 1.00 56.22 88 ALA A C 1
ATOM 699 O O . ALA A 1 88 ? -12.230 43.292 3.883 1.00 56.22 88 ALA A O 1
ATOM 700 N N . LYS A 1 89 ? -11.344 44.570 2.289 1.00 53.47 89 LYS A N 1
ATOM 701 C CA . LYS A 1 89 ? -12.543 44.398 1.423 1.00 53.47 89 LYS A CA 1
ATOM 702 C C . LYS A 1 89 ? -12.298 44.122 -0.069 1.00 53.47 89 LYS A C 1
ATOM 704 O O . LYS A 1 89 ? -13.105 43.426 -0.674 1.00 53.47 89 LYS A O 1
ATOM 709 N N . THR A 1 90 ? -11.173 44.532 -0.658 1.00 51.25 90 THR A N 1
ATOM 710 C CA . THR A 1 90 ? -10.841 44.248 -2.078 1.00 51.25 90 THR A CA 1
ATOM 711 C C . THR A 1 90 ? -9.807 43.127 -2.259 1.00 51.25 90 THR A C 1
ATOM 713 O O . THR A 1 90 ? -9.767 42.479 -3.305 1.00 51.25 90 THR A O 1
ATOM 716 N N . SER A 1 91 ? -9.012 42.828 -1.224 1.00 52.25 91 SER A N 1
ATOM 717 C CA . SER A 1 91 ? -7.938 41.821 -1.249 1.00 52.25 91 SER A CA 1
ATOM 718 C C . SER A 1 91 ? -8.426 40.381 -1.058 1.00 52.25 91 SER A C 1
ATOM 720 O O . SER A 1 91 ? -7.745 39.455 -1.492 1.00 52.25 91 SER A O 1
ATOM 722 N N . MET A 1 92 ? -9.632 40.179 -0.510 1.00 56.84 92 MET A N 1
ATOM 723 C CA . MET A 1 92 ? -10.197 38.854 -0.215 1.00 56.84 92 MET A CA 1
ATOM 724 C C . MET A 1 92 ? -10.237 37.939 -1.448 1.00 56.84 92 MET A C 1
ATOM 726 O O . MET A 1 92 ? -9.979 36.747 -1.331 1.00 56.84 92 MET A O 1
ATOM 730 N N . ARG A 1 93 ? -10.516 38.470 -2.651 1.00 59.22 93 ARG A N 1
ATOM 731 C CA . ARG A 1 93 ? -10.535 37.664 -3.890 1.00 59.22 93 ARG A CA 1
ATOM 732 C C . ARG A 1 93 ? -9.131 37.286 -4.377 1.00 59.22 93 ARG A C 1
ATOM 734 O O . ARG A 1 93 ? -8.936 36.161 -4.827 1.00 59.22 93 ARG A O 1
ATOM 741 N N . ARG A 1 94 ? -8.149 38.193 -4.278 1.00 61.16 94 ARG A N 1
ATOM 742 C CA . ARG A 1 94 ? -6.760 37.940 -4.713 1.00 61.16 94 ARG A CA 1
ATOM 743 C C . ARG A 1 94 ? -6.014 37.060 -3.709 1.00 61.16 94 ARG A C 1
ATOM 745 O O . ARG A 1 94 ? -5.317 36.146 -4.129 1.00 61.16 94 ARG A O 1
ATOM 752 N N . GLN A 1 95 ? -6.234 37.273 -2.412 1.00 67.38 95 GLN A N 1
ATOM 753 C CA . GLN A 1 95 ? -5.713 36.440 -1.329 1.00 67.38 95 GLN A CA 1
ATOM 754 C C . GLN A 1 95 ? -6.269 35.017 -1.410 1.00 67.38 95 GLN A C 1
ATOM 756 O O . GLN A 1 95 ? -5.481 34.081 -1.440 1.00 67.38 95 GLN A O 1
ATOM 761 N N . LYS A 1 96 ? -7.588 34.847 -1.596 1.00 71.50 96 LYS A N 1
ATOM 762 C CA . LYS A 1 96 ? -8.189 33.522 -1.837 1.00 71.50 96 LYS A CA 1
ATOM 763 C C . LYS A 1 96 ? -7.674 32.858 -3.117 1.00 71.50 96 LYS A C 1
ATOM 765 O O . LYS A 1 96 ? -7.512 31.645 -3.151 1.00 71.50 96 LYS A O 1
ATOM 770 N N . ARG A 1 97 ? -7.391 33.625 -4.180 1.00 76.00 97 ARG A N 1
ATOM 771 C CA . ARG A 1 97 ? -6.816 33.072 -5.421 1.00 76.00 97 ARG A CA 1
ATOM 772 C C . ARG A 1 97 ? -5.378 32.586 -5.207 1.00 76.00 97 ARG A C 1
ATOM 774 O O . ARG A 1 97 ? -5.056 31.495 -5.658 1.00 76.00 97 ARG A O 1
ATOM 781 N N . VAL A 1 98 ? -4.541 33.352 -4.504 1.00 80.00 98 VAL A N 1
ATOM 782 C CA . VAL A 1 98 ? -3.171 32.935 -4.152 1.00 80.00 98 VAL A CA 1
ATOM 783 C C . VAL A 1 98 ? -3.195 31.733 -3.209 1.00 80.00 98 VAL A C 1
ATOM 785 O O . VAL A 1 98 ? -2.478 30.771 -3.449 1.00 80.00 98 VAL A O 1
ATOM 788 N N . GLU A 1 99 ? -4.063 31.736 -2.198 1.00 81.00 99 GLU A N 1
ATOM 789 C CA . GLU A 1 99 ? -4.254 30.608 -1.281 1.00 81.00 99 GLU A CA 1
ATOM 790 C C . GLU A 1 99 ? -4.672 29.334 -2.026 1.00 81.00 99 GLU A C 1
ATOM 792 O O . GLU A 1 99 ? -4.077 28.280 -1.820 1.00 81.00 99 GLU A O 1
ATOM 797 N N . ASN A 1 100 ? -5.623 29.432 -2.959 1.00 82.88 100 ASN A N 1
ATOM 798 C CA . ASN A 1 100 ? -6.041 28.297 -3.780 1.00 82.88 100 ASN A CA 1
ATOM 799 C C . ASN A 1 100 ? -4.922 27.791 -4.701 1.00 82.88 100 ASN A C 1
ATOM 801 O O . ASN A 1 100 ? -4.805 26.585 -4.889 1.00 82.88 100 ASN A O 1
ATOM 805 N N . ILE A 1 101 ? -4.092 28.681 -5.256 1.00 90.00 101 ILE A N 1
ATOM 806 C CA . ILE A 1 101 ? -2.938 28.289 -6.081 1.00 90.00 101 ILE A CA 1
ATOM 807 C C . ILE A 1 101 ? -1.891 27.578 -5.222 1.00 90.00 101 ILE A C 1
ATOM 809 O O . ILE A 1 101 ? -1.439 26.499 -5.590 1.00 90.00 101 ILE A O 1
ATOM 813 N N . VAL A 1 102 ? -1.543 28.135 -4.059 1.00 87.44 102 VAL A N 1
ATOM 814 C CA . VAL A 1 102 ? -0.594 27.518 -3.120 1.00 87.44 102 VAL A CA 1
ATOM 815 C C . VAL A 1 102 ? -1.111 26.158 -2.657 1.00 87.44 102 VAL A C 1
ATOM 817 O O . VAL A 1 102 ? -0.367 25.181 -2.679 1.00 87.44 102 VAL A O 1
ATOM 820 N N . ARG A 1 103 ? -2.400 26.063 -2.313 1.00 84.06 103 ARG A N 1
ATOM 821 C CA . ARG A 1 103 ? -3.054 24.799 -1.962 1.00 84.06 103 ARG A CA 1
ATOM 822 C C . ARG A 1 103 ? -3.028 23.809 -3.127 1.00 84.06 103 ARG A C 1
ATOM 824 O O . ARG A 1 103 ? -2.731 22.643 -2.906 1.00 84.06 103 ARG A O 1
ATOM 831 N N . GLY A 1 104 ? -3.304 24.259 -4.349 1.00 88.19 104 GLY A N 1
ATOM 832 C CA . GLY A 1 104 ? -3.259 23.426 -5.552 1.00 88.19 104 GLY A CA 1
ATOM 833 C C . GLY A 1 104 ? -1.862 22.872 -5.825 1.00 88.19 104 GLY A C 1
ATOM 834 O O . GLY A 1 104 ? -1.713 21.673 -6.047 1.00 88.19 104 GLY A O 1
ATOM 835 N N . ILE A 1 105 ? -0.829 23.713 -5.726 1.00 91.44 105 ILE A N 1
ATOM 836 C CA . ILE A 1 105 ? 0.573 23.298 -5.866 1.00 91.44 105 ILE A CA 1
ATOM 837 C C . ILE A 1 105 ? 0.942 22.301 -4.763 1.00 91.44 105 ILE A C 1
ATOM 839 O O . ILE A 1 105 ? 1.491 21.244 -5.061 1.00 91.44 105 ILE A O 1
ATOM 843 N N . ALA A 1 106 ? 0.591 22.588 -3.506 1.00 86.88 106 ALA A N 1
ATOM 844 C CA . ALA A 1 106 ? 0.870 21.700 -2.381 1.00 86.88 106 ALA A CA 1
ATOM 845 C C . ALA A 1 106 ? 0.200 20.324 -2.544 1.00 86.88 106 ALA A C 1
ATOM 847 O O . ALA A 1 106 ? 0.853 19.300 -2.355 1.00 86.88 106 ALA A O 1
ATOM 848 N N . LEU A 1 107 ? -1.075 20.286 -2.951 1.00 90.31 107 LEU A N 1
ATOM 849 C CA . LEU A 1 107 ? -1.795 19.039 -3.227 1.00 90.31 107 LEU A CA 1
ATOM 850 C C . LEU A 1 107 ? -1.192 18.278 -4.412 1.00 90.31 107 LEU A C 1
ATOM 852 O O . LEU A 1 107 ? -1.092 17.057 -4.357 1.00 90.31 107 LEU A O 1
ATOM 856 N N . THR A 1 108 ? -0.757 18.984 -5.458 1.00 92.19 108 THR A N 1
ATOM 857 C CA . THR A 1 108 ? -0.122 18.366 -6.632 1.00 92.19 108 THR A CA 1
ATOM 858 C C . THR A 1 108 ? 1.223 17.738 -6.268 1.00 92.19 108 THR A C 1
ATOM 860 O O . THR A 1 108 ? 1.496 16.607 -6.659 1.00 92.19 108 THR A O 1
ATOM 863 N N . LEU A 1 109 ? 2.047 18.431 -5.476 1.00 89.75 109 LEU A N 1
ATOM 864 C CA . LEU A 1 109 ? 3.319 17.895 -4.983 1.00 89.75 109 LEU A CA 1
ATOM 865 C C . LEU A 1 109 ? 3.108 16.690 -4.061 1.00 89.75 109 LEU A C 1
ATOM 867 O O . LEU A 1 109 ? 3.816 15.694 -4.188 1.00 89.75 109 LEU A O 1
ATOM 871 N N . LEU A 1 110 ? 2.111 16.753 -3.173 1.00 87.88 110 LEU A N 1
ATOM 872 C CA . LEU A 1 110 ? 1.744 15.630 -2.313 1.00 87.88 110 LEU A CA 1
ATOM 873 C C . LEU A 1 110 ? 1.290 14.420 -3.140 1.00 87.88 110 LEU A C 1
ATOM 875 O O . LEU A 1 110 ? 1.725 13.302 -2.880 1.00 87.88 110 LEU A O 1
ATOM 879 N N . LEU A 1 111 ? 0.457 14.640 -4.159 1.00 93.12 111 LEU A N 1
ATOM 880 C CA . LEU A 1 111 ? 0.018 13.588 -5.070 1.00 93.12 111 LEU A CA 1
ATOM 881 C C . LEU A 1 111 ? 1.204 12.965 -5.814 1.00 93.12 111 LEU A C 1
ATOM 883 O O . LEU A 1 111 ? 1.316 11.745 -5.853 1.00 93.12 111 LEU A O 1
ATOM 887 N N . ALA A 1 112 ? 2.112 13.781 -6.357 1.00 92.50 112 ALA A N 1
ATOM 888 C CA . ALA A 1 112 ? 3.314 13.291 -7.030 1.00 92.50 112 ALA A CA 1
ATOM 889 C C . ALA A 1 112 ? 4.195 12.453 -6.088 1.00 92.50 112 ALA A C 1
ATOM 891 O O . ALA A 1 112 ? 4.681 11.395 -6.480 1.00 92.50 112 ALA A O 1
ATOM 892 N N . PHE A 1 113 ? 4.346 12.880 -4.832 1.00 90.62 113 PHE A N 1
ATOM 893 C CA . PHE A 1 113 ? 5.077 12.132 -3.811 1.00 90.62 113 PHE A CA 1
ATOM 894 C C . PHE A 1 113 ? 4.419 10.781 -3.489 1.00 90.62 113 PHE A C 1
ATOM 896 O O . PHE A 1 113 ? 5.109 9.769 -3.401 1.00 90.62 113 PHE A O 1
ATOM 903 N N . ILE A 1 114 ? 3.087 10.742 -3.372 1.00 91.75 114 ILE A N 1
ATOM 904 C CA . ILE A 1 114 ? 2.328 9.503 -3.136 1.00 91.75 114 ILE A CA 1
ATOM 905 C C . ILE A 1 114 ? 2.401 8.565 -4.347 1.00 91.75 114 ILE A C 1
ATOM 907 O O . ILE A 1 114 ? 2.496 7.355 -4.171 1.00 91.75 114 ILE A O 1
ATOM 911 N N . LEU A 1 115 ? 2.372 9.100 -5.571 1.00 94.19 115 LEU A N 1
ATOM 912 C CA . LEU A 1 115 ? 2.428 8.314 -6.807 1.00 94.19 115 LEU A CA 1
ATOM 913 C C . LEU A 1 115 ? 3.836 7.826 -7.157 1.00 94.19 115 LEU A C 1
ATOM 915 O O . LEU A 1 115 ? 3.969 6.854 -7.896 1.00 94.19 115 LEU A O 1
ATOM 919 N N . PHE A 1 116 ? 4.885 8.450 -6.623 1.00 91.38 116 PHE A N 1
ATOM 920 C CA . PHE A 1 116 ? 6.269 8.051 -6.867 1.00 91.38 116 PHE A CA 1
ATOM 921 C C . PHE A 1 116 ? 6.555 6.552 -6.615 1.00 91.38 116 PHE A C 1
ATOM 923 O O . PHE A 1 116 ? 7.099 5.903 -7.511 1.00 91.38 116 PHE A O 1
ATOM 930 N N . PRO A 1 117 ? 6.173 5.938 -5.474 1.00 93.50 117 PRO A N 1
ATOM 931 C CA . PRO A 1 117 ? 6.352 4.496 -5.282 1.00 93.50 117 PRO A CA 1
ATOM 932 C C . PRO A 1 117 ? 5.550 3.643 -6.279 1.00 93.50 117 PRO A C 1
ATOM 934 O O . PRO A 1 117 ? 6.028 2.589 -6.689 1.00 93.50 117 PRO A O 1
ATOM 937 N N . PHE A 1 118 ? 4.371 4.092 -6.724 1.00 93.75 118 PHE A N 1
ATOM 938 C CA . PHE A 1 118 ? 3.594 3.381 -7.749 1.00 93.75 118 PHE A CA 1
ATOM 939 C C . PHE A 1 118 ? 4.278 3.435 -9.114 1.00 93.75 118 PHE A C 1
ATOM 941 O O . PHE A 1 118 ? 4.373 2.412 -9.789 1.00 93.75 118 PHE A O 1
ATOM 948 N N . TYR A 1 119 ? 4.798 4.608 -9.491 1.00 91.88 119 TYR A N 1
ATOM 949 C CA . TYR A 1 119 ? 5.639 4.770 -10.675 1.00 91.88 119 TYR A CA 1
ATOM 950 C C . TYR A 1 119 ? 6.818 3.797 -10.638 1.00 91.88 119 TYR A C 1
ATOM 952 O O . TYR A 1 119 ? 7.076 3.100 -11.617 1.00 91.88 119 TYR A O 1
ATOM 960 N N . TRP A 1 120 ? 7.493 3.708 -9.489 1.00 90.81 120 TRP A N 1
ATOM 961 C CA . TRP A 1 120 ? 8.629 2.816 -9.310 1.00 90.81 120 TRP A CA 1
ATOM 962 C C . TRP A 1 120 ? 8.248 1.350 -9.537 1.00 90.81 120 TRP A C 1
ATOM 964 O O . TRP A 1 120 ? 8.876 0.689 -10.359 1.00 90.81 120 TRP A O 1
ATOM 974 N N . ILE A 1 121 ? 7.188 0.867 -8.877 1.00 91.06 121 ILE A N 1
ATOM 975 C CA . ILE A 1 121 ? 6.697 -0.513 -9.028 1.00 91.06 121 ILE A CA 1
ATOM 976 C C . ILE A 1 121 ? 6.354 -0.807 -10.494 1.00 91.06 121 ILE A C 1
ATOM 978 O O . ILE A 1 121 ? 6.781 -1.826 -11.039 1.00 91.06 121 ILE A O 1
ATOM 982 N N . LEU A 1 122 ? 5.636 0.109 -11.148 1.00 92.06 122 LEU A N 1
ATOM 983 C CA . LEU A 1 122 ? 5.196 -0.058 -12.528 1.00 92.06 122 LEU A CA 1
ATOM 984 C C . LEU A 1 122 ? 6.381 -0.146 -13.492 1.00 92.06 122 LEU A C 1
ATOM 986 O O . LEU A 1 122 ? 6.447 -1.071 -14.290 1.00 92.06 122 LEU A O 1
ATOM 990 N N . ILE A 1 123 ? 7.353 0.758 -13.376 1.00 90.88 123 ILE A N 1
ATOM 991 C CA . ILE A 1 123 ? 8.561 0.744 -14.206 1.00 90.88 123 ILE A CA 1
ATOM 992 C C . ILE A 1 123 ? 9.408 -0.501 -13.943 1.00 90.88 123 ILE A C 1
ATOM 994 O O . ILE A 1 123 ? 9.912 -1.099 -14.891 1.00 90.88 123 ILE A O 1
ATOM 998 N N . THR A 1 124 ? 9.545 -0.935 -12.685 1.00 88.62 124 THR A N 1
ATOM 999 C CA . THR A 1 124 ? 10.297 -2.157 -12.363 1.00 88.62 124 THR A CA 1
ATOM 1000 C C . THR A 1 124 ? 9.665 -3.421 -12.935 1.00 88.62 124 THR A C 1
ATOM 1002 O O . THR A 1 124 ? 10.403 -4.342 -13.269 1.00 88.62 124 THR A O 1
ATOM 1005 N N . ALA A 1 125 ? 8.341 -3.454 -13.122 1.00 90.00 125 ALA A N 1
ATOM 1006 C CA . ALA A 1 125 ? 7.658 -4.593 -13.733 1.00 90.00 125 ALA A CA 1
ATOM 1007 C C . ALA A 1 125 ? 8.052 -4.811 -15.209 1.00 90.00 125 ALA A C 1
ATOM 1009 O O . ALA A 1 125 ? 7.968 -5.931 -15.700 1.00 90.00 125 ALA A O 1
ATOM 1010 N N . PHE A 1 126 ? 8.530 -3.766 -15.898 1.00 91.06 126 PHE A N 1
ATOM 1011 C CA . PHE A 1 126 ? 9.007 -3.842 -17.286 1.00 91.06 126 PHE A CA 1
ATOM 1012 C C . PHE A 1 126 ? 10.526 -4.065 -17.417 1.00 91.06 126 PHE A C 1
ATOM 1014 O O . PHE A 1 126 ? 11.053 -4.087 -18.535 1.00 91.06 126 PHE A O 1
ATOM 1021 N N . LYS A 1 127 ? 11.257 -4.216 -16.301 1.00 88.38 127 LYS A N 1
ATOM 1022 C CA . LYS A 1 127 ? 12.710 -4.448 -16.301 1.00 88.38 127 LYS A CA 1
ATOM 1023 C C . LYS A 1 127 ? 13.045 -5.942 -16.281 1.00 88.38 127 LYS A C 1
ATOM 1025 O O . LYS A 1 127 ? 12.471 -6.717 -15.517 1.00 88.38 127 LYS A O 1
ATOM 1030 N N . GLY A 1 128 ? 14.051 -6.332 -17.063 1.00 86.19 128 GLY A N 1
ATOM 1031 C CA . GLY A 1 128 ? 14.602 -7.690 -17.036 1.00 86.19 128 GLY A CA 1
ATOM 1032 C C . GLY A 1 128 ? 15.407 -7.982 -15.759 1.00 86.19 128 GLY A C 1
ATOM 1033 O O . GLY A 1 128 ? 15.889 -7.067 -15.085 1.00 86.19 128 GLY A O 1
ATOM 1034 N N . ASN A 1 129 ? 15.621 -9.267 -15.448 1.00 83.38 129 ASN A N 1
ATOM 1035 C CA . ASN A 1 129 ? 16.336 -9.711 -14.236 1.00 83.38 129 ASN A CA 1
ATOM 1036 C C . ASN A 1 129 ? 17.741 -9.089 -14.099 1.00 83.38 129 ASN A C 1
ATOM 1038 O O . ASN A 1 129 ? 18.150 -8.690 -13.007 1.00 83.38 129 ASN A O 1
ATOM 1042 N N . LEU A 1 130 ? 18.463 -8.951 -15.218 1.00 80.94 130 LEU A N 1
ATOM 1043 C CA . LEU A 1 130 ? 19.803 -8.356 -15.250 1.00 80.94 130 LEU A CA 1
ATOM 1044 C C . LEU A 1 130 ? 19.793 -6.849 -14.945 1.00 80.94 130 LEU A C 1
ATOM 1046 O O . LEU A 1 130 ? 20.653 -6.387 -14.199 1.00 80.94 130 LEU A O 1
ATOM 1050 N N . GLN A 1 131 ? 18.805 -6.091 -15.442 1.00 79.69 131 GLN A N 1
ATOM 1051 C CA . GLN A 1 131 ? 18.677 -4.652 -15.156 1.00 79.69 131 GLN A CA 1
ATOM 1052 C C . GLN A 1 131 ? 18.412 -4.403 -13.667 1.00 79.69 131 GLN A C 1
ATOM 1054 O O . GLN A 1 131 ? 19.002 -3.505 -13.065 1.00 79.69 131 GLN A O 1
ATOM 1059 N N . ILE A 1 132 ? 17.558 -5.231 -13.056 1.00 81.06 132 ILE A N 1
ATOM 1060 C CA . ILE A 1 132 ? 17.244 -5.150 -11.625 1.00 81.06 132 ILE A CA 1
ATOM 1061 C C . ILE A 1 132 ? 18.482 -5.508 -10.788 1.00 81.06 132 ILE A C 1
ATOM 1063 O O . ILE A 1 132 ? 18.814 -4.791 -9.843 1.00 81.06 132 ILE A O 1
ATOM 1067 N N . GLY A 1 133 ? 19.193 -6.582 -11.151 1.00 78.69 133 GLY A N 1
ATOM 1068 C CA . GLY A 1 133 ? 20.371 -7.056 -10.420 1.00 78.69 133 GLY A CA 1
ATOM 1069 C C . GLY A 1 133 ? 21.584 -6.126 -10.514 1.00 78.69 133 GLY A C 1
ATOM 1070 O O . GLY A 1 133 ? 22.270 -5.909 -9.516 1.00 78.69 133 GLY A O 1
ATOM 1071 N N . GLN A 1 134 ? 21.834 -5.542 -11.689 1.00 79.81 134 GLN A N 1
ATOM 1072 C CA . GLN A 1 134 ? 22.990 -4.669 -11.936 1.00 79.81 134 GLN A CA 1
ATOM 1073 C C . GLN A 1 134 ? 22.715 -3.185 -11.646 1.00 79.81 134 GLN A C 1
ATOM 1075 O O . GLN A 1 134 ? 23.646 -2.384 -11.666 1.00 79.81 134 GLN A O 1
ATOM 1080 N N . ARG A 1 135 ? 21.461 -2.812 -11.341 1.00 73.31 135 ARG A N 1
ATOM 1081 C CA . ARG A 1 135 ? 21.027 -1.425 -11.067 1.00 73.31 135 ARG A CA 1
ATOM 1082 C C . ARG A 1 135 ? 21.379 -0.437 -12.190 1.00 73.31 135 ARG A C 1
ATOM 1084 O O . ARG A 1 135 ? 21.638 0.737 -11.927 1.00 73.31 135 ARG A O 1
ATOM 1091 N N . VAL A 1 136 ? 21.381 -0.914 -13.431 1.00 69.94 136 VAL A N 1
ATOM 1092 C CA . VAL A 1 136 ? 21.567 -0.087 -14.631 1.00 69.94 136 VAL A CA 1
ATOM 1093 C C . VAL A 1 136 ? 20.234 0.589 -14.966 1.00 69.94 136 VAL A C 1
ATOM 1095 O O . VAL A 1 136 ? 19.175 0.022 -14.696 1.00 69.94 136 VAL A O 1
ATOM 1098 N N . ASP A 1 137 ? 20.283 1.815 -15.495 1.00 72.06 137 ASP A N 1
ATOM 1099 C CA . ASP A 1 137 ? 19.116 2.581 -15.951 1.00 72.06 137 ASP A CA 1
ATOM 1100 C C . ASP A 1 137 ? 17.998 2.663 -14.892 1.00 72.06 137 ASP A C 1
ATOM 1102 O O . ASP A 1 137 ? 16.924 2.068 -14.966 1.00 72.06 137 ASP A O 1
ATOM 1106 N N . ILE A 1 138 ? 18.294 3.397 -13.815 1.00 76.00 138 ILE A N 1
ATOM 1107 C CA . ILE A 1 138 ? 17.514 3.434 -12.566 1.00 76.00 138 ILE A CA 1
ATOM 1108 C C . ILE A 1 138 ? 16.080 3.930 -12.800 1.00 76.00 138 ILE A C 1
ATOM 1110 O O . ILE A 1 138 ? 15.129 3.311 -12.319 1.00 76.00 138 ILE A O 1
ATOM 1114 N N . PHE A 1 139 ? 15.914 5.010 -13.565 1.00 82.38 139 PHE A N 1
ATOM 1115 C CA . PHE A 1 139 ? 14.627 5.695 -13.708 1.00 82.38 139 PHE A CA 1
ATOM 1116 C C . PHE A 1 139 ? 13.746 5.161 -14.837 1.00 82.38 139 PHE A C 1
ATOM 1118 O O . PHE A 1 139 ? 12.542 5.382 -14.781 1.00 82.38 139 PHE A O 1
ATOM 1125 N N . TRP A 1 140 ? 14.298 4.461 -15.828 1.00 84.56 140 TRP A N 1
ATOM 1126 C CA . TRP A 1 140 ? 13.566 3.986 -17.005 1.00 84.56 140 TRP A CA 1
ATOM 1127 C C . TRP A 1 140 ? 14.077 2.605 -17.445 1.00 84.56 140 TRP A C 1
ATOM 1129 O O . TRP A 1 140 ? 15.266 2.343 -17.304 1.00 84.56 140 TRP A O 1
ATOM 1139 N N . PRO A 1 141 ? 13.221 1.697 -17.948 1.00 84.75 141 PRO A N 1
ATOM 1140 C CA . PRO A 1 141 ? 13.658 0.408 -18.476 1.00 84.75 141 PRO A CA 1
ATOM 1141 C C . PRO A 1 141 ? 14.402 0.596 -19.795 1.00 84.75 141 PRO A C 1
ATOM 1143 O O . PRO A 1 141 ? 13.947 1.343 -20.665 1.00 84.75 141 PRO A O 1
ATOM 1146 N N . ASN A 1 142 ? 15.513 -0.112 -19.969 1.00 82.56 142 ASN A N 1
ATOM 1147 C CA . ASN A 1 142 ? 16.217 -0.169 -21.243 1.00 82.56 142 ASN A CA 1
ATOM 1148 C C . ASN A 1 142 ? 17.059 -1.447 -21.357 1.00 82.56 142 ASN A C 1
ATOM 1150 O O . ASN A 1 142 ? 18.033 -1.611 -20.620 1.00 82.56 142 ASN A O 1
ATOM 1154 N N . PRO A 1 143 ? 16.710 -2.361 -22.274 1.00 86.25 143 PRO A N 1
ATOM 1155 C CA . PRO A 1 143 ? 15.497 -2.363 -23.098 1.00 86.25 143 PRO A CA 1
ATOM 1156 C C . PRO A 1 143 ? 14.208 -2.523 -22.269 1.00 86.25 143 PRO A C 1
ATOM 1158 O O . PRO A 1 143 ? 14.239 -3.016 -21.141 1.00 86.25 143 PRO A O 1
ATOM 1161 N N . TRP A 1 144 ? 13.069 -2.124 -22.840 1.00 89.31 144 TRP A N 1
ATOM 1162 C CA . TRP A 1 144 ? 11.749 -2.473 -22.304 1.00 89.31 144 TRP A CA 1
ATOM 1163 C C . TRP A 1 144 ? 11.476 -3.960 -22.528 1.00 89.31 144 TRP A C 1
ATOM 1165 O O . TRP A 1 144 ? 11.708 -4.467 -23.624 1.00 89.31 144 TRP A O 1
ATOM 1175 N N . THR A 1 145 ? 10.980 -4.653 -21.502 1.00 90.44 145 THR A N 1
ATOM 1176 C CA . THR A 1 145 ? 10.729 -6.100 -21.557 1.00 90.44 145 THR A CA 1
ATOM 1177 C C . THR A 1 145 ? 9.373 -6.449 -20.949 1.00 90.44 145 THR A C 1
ATOM 1179 O O . THR A 1 145 ? 8.926 -5.800 -20.005 1.00 90.44 145 THR A O 1
ATOM 1182 N N . THR A 1 146 ? 8.722 -7.487 -21.475 1.00 91.69 146 THR A N 1
ATOM 1183 C CA . THR A 1 146 ? 7.471 -8.057 -20.935 1.00 91.69 146 THR A CA 1
ATOM 1184 C C . THR A 1 146 ? 7.660 -9.456 -20.347 1.00 91.69 146 THR A C 1
ATOM 1186 O O . THR A 1 146 ? 6.699 -10.050 -19.866 1.00 91.69 146 THR A O 1
ATOM 1189 N N . GLU A 1 147 ? 8.899 -9.951 -20.323 1.00 91.12 147 GLU A N 1
ATOM 1190 C CA . GLU A 1 147 ? 9.285 -11.295 -19.868 1.00 91.12 147 GLU A CA 1
ATOM 1191 C C . GLU A 1 147 ? 8.726 -11.630 -18.476 1.00 91.12 147 GLU A C 1
ATOM 1193 O O . GLU A 1 147 ? 8.215 -12.722 -18.253 1.00 91.12 147 GLU A O 1
ATOM 1198 N N . GLN A 1 148 ? 8.746 -10.671 -17.545 1.00 90.56 148 GLN A N 1
ATOM 1199 C CA . GLN A 1 148 ? 8.233 -10.880 -16.186 1.00 90.56 148 GLN A CA 1
ATOM 1200 C C . GLN A 1 148 ? 6.725 -11.155 -16.157 1.00 90.56 148 GLN A C 1
ATOM 1202 O O . GLN A 1 148 ? 6.259 -11.933 -15.329 1.00 90.56 148 GLN A O 1
ATOM 1207 N N . PHE A 1 149 ? 5.957 -10.535 -17.058 1.00 92.19 149 PHE A N 1
ATOM 1208 C CA . PHE A 1 149 ? 4.521 -10.782 -17.162 1.00 92.19 149 PHE A CA 1
ATOM 1209 C C . PHE A 1 149 ? 4.252 -12.163 -17.757 1.00 92.19 149 PHE A C 1
ATOM 1211 O O . PHE A 1 149 ? 3.428 -12.898 -17.222 1.00 92.19 149 PHE A O 1
ATOM 1218 N N . GLU A 1 150 ? 4.966 -12.540 -18.819 1.00 92.00 150 GLU A N 1
ATOM 1219 C CA . GLU A 1 150 ? 4.845 -13.873 -19.423 1.00 92.00 150 GLU A CA 1
ATOM 1220 C C . GLU A 1 150 ? 5.176 -14.966 -18.405 1.00 92.00 150 GLU A C 1
ATOM 1222 O O . GLU A 1 150 ? 4.375 -15.873 -18.183 1.00 92.00 150 GLU A O 1
ATOM 1227 N N . ARG A 1 151 ? 6.291 -14.813 -17.689 1.00 90.81 151 ARG A N 1
ATOM 1228 C CA . ARG A 1 151 ? 6.686 -15.716 -16.610 1.00 90.81 151 ARG A CA 1
ATOM 1229 C C . ARG A 1 151 ? 5.627 -15.808 -15.510 1.00 90.81 151 ARG A C 1
ATOM 1231 O O . ARG A 1 151 ? 5.256 -16.905 -15.101 1.00 90.81 151 ARG A O 1
ATOM 1238 N N . LEU A 1 152 ? 5.081 -14.675 -15.066 1.00 92.50 152 LEU A N 1
ATOM 1239 C CA . LEU A 1 152 ? 4.038 -14.645 -14.038 1.00 92.50 152 LEU A CA 1
ATOM 1240 C C . LEU A 1 152 ? 2.759 -15.378 -14.470 1.00 92.50 152 LEU A C 1
ATOM 1242 O O . LEU A 1 152 ? 2.159 -16.076 -13.657 1.00 92.50 152 LEU A O 1
ATOM 1246 N N . PHE A 1 153 ? 2.318 -15.203 -15.718 1.00 93.62 153 PHE A N 1
ATOM 1247 C CA . PHE A 1 153 ? 1.053 -15.770 -16.192 1.00 93.62 153 PHE A CA 1
ATOM 1248 C C . PHE A 1 153 ? 1.162 -17.219 -16.678 1.00 93.62 153 PHE A C 1
ATOM 1250 O O . PHE A 1 153 ? 0.170 -17.944 -16.580 1.00 93.62 153 PHE A O 1
ATOM 1257 N N . PHE A 1 154 ? 2.320 -17.637 -17.201 1.00 93.56 154 PHE A N 1
ATOM 1258 C CA . PHE A 1 154 ? 2.489 -18.945 -17.845 1.00 93.56 154 PHE A CA 1
ATOM 1259 C C . PHE A 1 154 ? 3.405 -19.915 -17.092 1.00 93.56 154 PHE A C 1
ATOM 1261 O O . PHE A 1 154 ? 3.191 -21.122 -17.191 1.00 93.56 154 PHE A O 1
ATOM 1268 N N . GLU A 1 155 ? 4.400 -19.431 -16.345 1.00 92.38 155 GLU A N 1
ATOM 1269 C CA . GLU A 1 155 ? 5.342 -20.300 -15.619 1.00 92.38 155 GLU A CA 1
ATOM 1270 C C . GLU A 1 155 ? 4.975 -20.449 -14.139 1.00 92.38 155 GLU A C 1
ATOM 1272 O O . GLU A 1 155 ? 5.179 -21.511 -13.549 1.00 92.38 155 GLU A O 1
ATOM 1277 N N . GLU A 1 156 ? 4.402 -19.408 -13.536 1.00 92.75 156 GLU A N 1
ATOM 1278 C CA . GLU A 1 156 ? 4.015 -19.406 -12.127 1.00 92.75 156 GLU A CA 1
ATOM 1279 C C . GLU A 1 156 ? 2.523 -19.743 -11.940 1.00 92.75 156 GLU A C 1
ATOM 1281 O O . GLU A 1 156 ? 1.677 -19.363 -12.756 1.00 92.75 156 GLU A O 1
ATOM 1286 N N . PRO A 1 157 ? 2.125 -20.391 -10.827 1.00 94.25 157 PRO A N 1
ATOM 1287 C CA . PRO A 1 157 ? 0.722 -20.667 -10.515 1.00 94.25 157 PRO A CA 1
ATOM 1288 C C . PRO A 1 157 ? -0.013 -19.410 -9.999 1.00 94.25 157 PRO A C 1
ATOM 1290 O O . PRO A 1 157 ? -0.756 -19.463 -9.013 1.00 94.25 157 PRO A O 1
ATOM 1293 N N . PHE A 1 158 ? 0.168 -18.270 -10.673 1.00 94.00 158 PHE A N 1
ATOM 1294 C CA . PHE A 1 158 ? -0.334 -16.956 -10.275 1.00 94.00 158 PHE A CA 1
ATOM 1295 C C . PHE A 1 158 ? -1.847 -16.946 -10.042 1.00 94.00 158 PHE A C 1
ATOM 1297 O O . PHE A 1 158 ? -2.303 -16.509 -8.985 1.00 94.00 158 PHE A O 1
ATOM 1304 N N . PHE A 1 159 ? -2.635 -17.493 -10.974 1.00 95.31 159 PHE A N 1
ATOM 1305 C CA . PHE A 1 159 ? -4.097 -17.532 -10.845 1.00 95.31 159 PHE A CA 1
ATOM 1306 C C . PHE A 1 159 ? -4.565 -18.321 -9.620 1.00 95.31 159 PHE A C 1
ATOM 1308 O O . PHE A 1 159 ? -5.583 -17.980 -9.018 1.00 95.31 159 PHE A O 1
ATOM 1315 N N . ARG A 1 160 ? -3.806 -19.344 -9.205 1.00 95.12 160 ARG A N 1
ATOM 1316 C CA . ARG A 1 160 ? -4.108 -20.111 -7.993 1.00 95.12 160 ARG A CA 1
ATOM 1317 C C . ARG A 1 160 ? -3.856 -19.277 -6.741 1.00 95.12 160 ARG A C 1
ATOM 1319 O O . ARG A 1 160 ? -4.699 -19.262 -5.849 1.00 95.12 160 ARG A O 1
ATOM 1326 N N . TRP A 1 161 ? -2.727 -18.573 -6.664 1.00 95.88 161 TRP A N 1
ATOM 1327 C CA . TRP A 1 161 ? -2.435 -17.683 -5.534 1.00 95.88 161 TRP A CA 1
ATOM 1328 C C . TRP A 1 161 ? -3.425 -16.523 -5.455 1.00 95.88 161 TRP A C 1
ATOM 1330 O O . TRP A 1 161 ? -3.984 -16.268 -4.391 1.00 95.88 161 TRP A O 1
ATOM 1340 N N . PHE A 1 162 ? -3.709 -15.888 -6.590 1.00 96.56 162 PHE A N 1
ATOM 1341 C CA . PHE A 1 162 ? -4.680 -14.806 -6.688 1.00 96.56 162 PHE A CA 1
ATOM 1342 C C . PHE A 1 162 ? -6.087 -15.264 -6.277 1.00 96.56 162 PHE A C 1
ATOM 1344 O O . PHE A 1 162 ? -6.731 -14.620 -5.447 1.00 96.56 162 PHE A O 1
ATOM 1351 N N . GLY A 1 163 ? -6.535 -16.422 -6.774 1.00 97.50 163 GLY A N 1
ATOM 1352 C CA . GLY A 1 163 ? -7.810 -17.029 -6.389 1.00 97.50 163 GLY A CA 1
ATOM 1353 C C . GLY A 1 163 ? -7.890 -17.345 -4.894 1.00 97.50 163 GLY A C 1
ATOM 1354 O O . GLY A 1 163 ? -8.880 -17.006 -4.249 1.00 97.50 163 GLY A O 1
ATOM 1355 N N . ASN A 1 164 ? -6.829 -17.910 -4.309 1.00 97.81 164 ASN A N 1
ATOM 1356 C CA . ASN A 1 164 ? -6.764 -18.161 -2.867 1.00 97.81 164 ASN A CA 1
ATOM 1357 C C . ASN A 1 164 ? -6.896 -16.861 -2.058 1.00 97.81 164 ASN A C 1
ATOM 1359 O O . ASN A 1 164 ? -7.655 -16.821 -1.091 1.00 97.81 164 ASN A O 1
ATOM 1363 N N . SER A 1 165 ? -6.206 -15.788 -2.454 1.00 97.81 165 SER A N 1
ATOM 1364 C CA . SER A 1 165 ? -6.313 -14.486 -1.785 1.00 97.81 165 SER A CA 1
ATOM 1365 C C . SER A 1 165 ? -7.718 -13.889 -1.891 1.00 97.81 165 SER A C 1
ATOM 1367 O O . SER A 1 165 ? -8.227 -13.358 -0.902 1.00 97.81 165 SER A O 1
ATOM 1369 N N . ILE A 1 166 ? -8.380 -14.017 -3.046 1.00 98.25 166 ILE A N 1
ATOM 1370 C CA . ILE A 1 166 ? -9.778 -13.592 -3.211 1.00 98.25 166 ILE A CA 1
ATOM 1371 C C . ILE A 1 166 ? -10.684 -14.373 -2.261 1.00 98.25 166 ILE A C 1
ATOM 1373 O O . ILE A 1 166 ? -11.436 -13.768 -1.503 1.00 98.25 166 ILE A O 1
ATOM 1377 N N . ILE A 1 167 ? -10.587 -15.703 -2.248 1.00 98.31 167 ILE A N 1
ATOM 1378 C CA . ILE A 1 167 ? -11.423 -16.544 -1.385 1.00 98.31 167 ILE A CA 1
ATOM 1379 C C . ILE A 1 167 ? -11.220 -16.164 0.085 1.00 98.31 167 ILE A C 1
ATOM 1381 O O . ILE A 1 167 ? -12.192 -15.913 0.795 1.00 98.31 167 ILE A O 1
ATOM 1385 N N . VAL A 1 168 ? -9.968 -16.061 0.535 1.00 98.19 168 VAL A N 1
ATOM 1386 C CA . VAL A 1 168 ? -9.651 -15.707 1.924 1.00 98.19 168 VAL A CA 1
ATOM 1387 C C . VAL A 1 168 ? -10.189 -14.318 2.271 1.00 98.19 168 VAL A C 1
ATOM 1389 O O . VAL A 1 168 ? -10.880 -14.173 3.276 1.00 98.19 168 VAL A O 1
ATOM 1392 N N . SER A 1 169 ? -9.925 -13.298 1.453 1.00 98.00 169 SER A N 1
ATOM 1393 C CA . SER A 1 169 ? -10.372 -11.921 1.723 1.00 98.00 169 SER A CA 1
ATOM 1394 C C . SER A 1 169 ? -11.896 -11.777 1.743 1.00 98.00 169 SER A C 1
ATOM 1396 O O . SER A 1 169 ? -12.435 -11.112 2.627 1.00 98.00 169 SER A O 1
ATOM 1398 N N . VAL A 1 170 ? -12.609 -12.442 0.831 1.00 98.44 170 VAL A N 1
ATOM 1399 C CA . VAL A 1 170 ? -14.077 -12.421 0.786 1.00 98.44 170 VAL A CA 1
ATOM 1400 C C . VAL A 1 170 ? -14.668 -13.144 1.992 1.00 98.44 170 VAL A C 1
ATOM 1402 O O . VAL A 1 170 ? -15.512 -12.577 2.682 1.00 98.44 170 VAL A O 1
ATOM 1405 N N . VAL A 1 171 ? -14.214 -14.368 2.283 1.00 98.44 171 VAL A N 1
ATOM 1406 C CA . VAL A 1 171 ? -14.746 -15.164 3.402 1.00 98.44 171 VAL A CA 1
ATOM 1407 C C . VAL A 1 171 ? -14.477 -14.473 4.737 1.00 98.44 171 VAL A C 1
ATOM 1409 O O . VAL A 1 171 ? -15.380 -14.359 5.563 1.00 98.44 171 VAL A O 1
ATOM 1412 N N . THR A 1 172 ? -13.261 -13.961 4.941 1.00 98.00 172 THR A N 1
ATOM 1413 C CA . THR A 1 172 ? -12.905 -13.249 6.179 1.00 98.00 172 THR A CA 1
ATOM 1414 C C . THR A 1 172 ? -13.703 -11.964 6.344 1.00 98.00 172 THR A C 1
ATOM 1416 O O . THR A 1 172 ? -14.222 -11.723 7.430 1.00 98.00 172 THR A O 1
ATOM 1419 N N . THR A 1 173 ? -13.879 -11.177 5.279 1.00 98.25 173 THR A N 1
ATOM 1420 C CA . THR A 1 173 ? -14.700 -9.958 5.325 1.00 98.25 173 THR A CA 1
ATOM 1421 C C . THR A 1 173 ? -16.162 -10.291 5.608 1.00 98.25 173 THR A C 1
ATOM 1423 O O . THR A 1 173 ? -16.766 -9.661 6.470 1.00 98.25 173 THR A O 1
ATOM 1426 N N . ALA A 1 174 ? -16.735 -11.300 4.946 1.00 98.38 174 ALA A N 1
ATOM 1427 C CA . ALA A 1 174 ? -18.123 -11.699 5.167 1.00 98.38 174 ALA A CA 1
ATOM 1428 C C . ALA A 1 174 ? -18.362 -12.144 6.616 1.00 98.38 174 ALA A C 1
ATOM 1430 O O . ALA A 1 174 ? -19.294 -11.668 7.263 1.00 98.38 174 ALA A O 1
ATOM 1431 N N . LEU A 1 175 ? -17.486 -12.999 7.154 1.00 98.19 175 LEU A N 1
ATOM 1432 C CA . LEU A 1 175 ? -17.561 -13.430 8.550 1.00 98.19 175 LEU A CA 1
ATOM 1433 C C . LEU A 1 175 ? -17.385 -12.255 9.515 1.00 98.19 175 LEU A C 1
ATOM 1435 O O . LEU A 1 175 ? -18.170 -12.117 10.450 1.00 98.19 175 LEU A O 1
ATOM 1439 N N . ALA A 1 176 ? -16.404 -11.383 9.273 1.00 97.75 176 ALA A N 1
ATOM 1440 C CA . ALA A 1 176 ? -16.170 -10.205 10.100 1.00 97.75 176 ALA A CA 1
ATOM 1441 C C . ALA A 1 176 ? -17.385 -9.270 10.110 1.00 97.75 176 ALA A C 1
ATOM 1443 O O . ALA A 1 176 ? -17.789 -8.825 11.178 1.00 97.75 176 ALA A O 1
ATOM 1444 N N . VAL A 1 177 ? -18.008 -9.018 8.955 1.00 98.12 177 VAL A N 1
ATOM 1445 C CA . VAL A 1 177 ? -19.215 -8.186 8.845 1.00 98.12 177 VAL A CA 1
ATOM 1446 C C . VAL A 1 177 ? -20.388 -8.817 9.586 1.00 98.12 177 VAL A C 1
ATOM 1448 O O . VAL A 1 1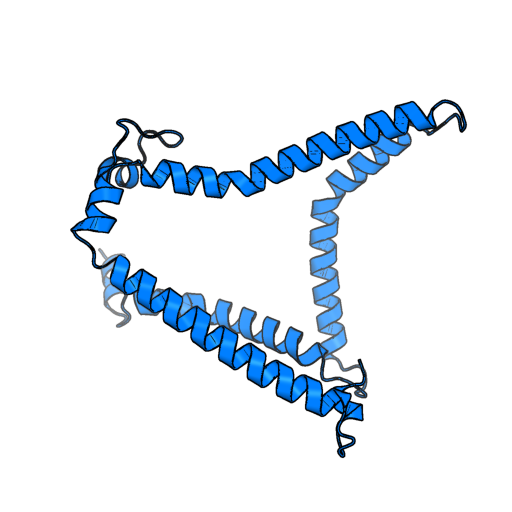77 ? -21.066 -8.114 10.328 1.00 98.12 177 VAL A O 1
ATOM 1451 N N . VAL A 1 178 ? -20.622 -10.124 9.438 1.00 98.00 178 VAL A N 1
ATOM 1452 C CA . VAL A 1 178 ? -21.707 -10.818 10.152 1.00 98.00 178 VAL A CA 1
ATOM 1453 C C . VAL A 1 178 ? -21.499 -10.736 11.663 1.00 98.00 178 VAL A C 1
ATOM 1455 O O . VAL A 1 178 ? -22.410 -10.345 12.388 1.00 98.00 178 VAL A O 1
ATOM 1458 N N . LEU A 1 179 ? -20.297 -11.049 12.146 1.00 96.75 179 LEU A N 1
ATOM 1459 C CA . LEU A 1 179 ? -19.985 -11.003 13.575 1.00 96.75 179 LEU A CA 1
ATOM 1460 C C . LEU A 1 179 ? -20.032 -9.574 14.126 1.00 96.75 179 LEU A C 1
ATOM 1462 O O . LEU A 1 179 ? -20.596 -9.354 15.196 1.00 96.75 179 LEU A O 1
ATOM 1466 N N . ALA A 1 180 ? -19.502 -8.596 13.388 1.00 94.75 180 ALA A N 1
ATOM 1467 C CA . ALA A 1 180 ? -19.560 -7.187 13.764 1.00 94.75 180 ALA A CA 1
ATOM 1468 C C . ALA A 1 180 ? -21.001 -6.662 13.777 1.00 94.75 180 ALA A C 1
ATOM 1470 O O . ALA A 1 180 ? -21.363 -5.916 14.682 1.00 94.75 180 ALA A O 1
ATOM 1471 N N . ALA A 1 181 ? -21.844 -7.076 12.828 1.00 95.56 181 ALA A N 1
ATOM 1472 C CA . ALA A 1 181 ? -23.256 -6.711 12.796 1.00 95.56 181 ALA A CA 1
ATOM 1473 C C . ALA A 1 181 ? -24.026 -7.324 13.973 1.00 95.56 181 ALA A C 1
ATOM 1475 O O . ALA A 1 181 ? -24.814 -6.627 14.607 1.00 95.56 181 ALA A O 1
ATOM 1476 N N . LEU A 1 182 ? -23.774 -8.594 14.309 1.00 93.62 182 LEU A N 1
ATOM 1477 C CA . LEU A 1 182 ? -24.374 -9.248 15.477 1.00 93.62 182 LEU A CA 1
ATOM 1478 C C . LEU A 1 182 ? -23.925 -8.590 16.787 1.00 93.62 182 LEU A C 1
ATOM 1480 O O . LEU A 1 182 ? -24.762 -8.297 17.639 1.00 93.62 182 LEU A O 1
ATOM 1484 N N . GLY A 1 183 ? -22.627 -8.309 16.932 1.00 89.38 183 GLY A N 1
ATOM 1485 C CA . GLY A 1 183 ? -22.079 -7.607 18.095 1.00 89.38 183 GLY A CA 1
ATOM 1486 C C . GLY A 1 183 ? -22.623 -6.183 18.222 1.00 89.38 183 GLY A C 1
ATOM 1487 O O . GLY A 1 183 ? -23.081 -5.786 19.290 1.00 89.38 183 GLY A O 1
ATOM 1488 N N . GLY A 1 184 ? -22.661 -5.440 17.114 1.00 88.94 184 GLY A N 1
ATOM 1489 C CA . GLY A 1 184 ? -23.242 -4.101 17.055 1.00 88.94 184 GLY A CA 1
ATOM 1490 C C . GLY A 1 184 ? -24.739 -4.095 17.370 1.00 88.94 184 GLY A C 1
ATOM 1491 O O . GLY A 1 184 ? -25.202 -3.236 18.114 1.00 88.94 184 GLY A O 1
ATOM 1492 N N . TYR A 1 185 ? -25.500 -5.077 16.875 1.00 90.06 185 TYR A N 1
ATOM 1493 C CA . TYR A 1 185 ? -26.920 -5.225 17.198 1.00 90.06 185 TYR A CA 1
ATOM 1494 C C . TYR A 1 185 ? -27.137 -5.542 18.680 1.00 90.06 185 TYR A C 1
ATOM 1496 O O . TYR A 1 185 ? -28.005 -4.939 19.311 1.00 90.06 185 TYR A O 1
ATOM 1504 N N . ALA A 1 186 ? -26.335 -6.448 19.248 1.00 86.88 186 ALA A N 1
ATOM 1505 C CA . ALA A 1 186 ? -26.401 -6.782 20.664 1.00 86.88 186 ALA A CA 1
ATOM 1506 C C . ALA A 1 186 ? -26.153 -5.548 21.540 1.00 86.88 186 ALA A C 1
ATOM 1508 O O . ALA A 1 186 ? -26.954 -5.272 22.426 1.00 86.88 186 ALA A O 1
ATOM 1509 N N . LEU A 1 187 ? -25.113 -4.762 21.246 1.00 83.75 187 LEU A N 1
ATOM 1510 C CA . LEU A 1 187 ? -24.822 -3.525 21.976 1.00 83.75 187 LEU A CA 1
ATOM 1511 C C . LEU A 1 187 ? -25.899 -2.446 21.780 1.00 83.75 187 LEU A C 1
ATOM 1513 O O . LEU A 1 187 ? -26.217 -1.724 22.716 1.00 83.75 187 LEU A O 1
ATOM 1517 N N . ALA A 1 188 ? -26.477 -2.332 20.580 1.00 85.38 188 ALA A N 1
ATOM 1518 C CA . ALA A 1 188 ? -27.446 -1.280 20.270 1.00 85.38 188 ALA A CA 1
ATOM 1519 C C . ALA A 1 188 ? -28.882 -1.580 20.736 1.00 85.38 188 ALA A C 1
ATOM 1521 O O . ALA A 1 188 ? -29.686 -0.655 20.859 1.00 85.38 188 ALA A O 1
ATOM 1522 N N . ARG A 1 189 ? -29.257 -2.856 20.914 1.00 81.38 189 ARG A N 1
ATOM 1523 C CA . ARG A 1 189 ? -30.654 -3.261 21.170 1.00 81.38 189 ARG A CA 1
ATOM 1524 C C . ARG A 1 189 ? -30.865 -4.130 22.407 1.00 81.38 189 ARG A C 1
ATOM 1526 O O . ARG A 1 189 ? -32.003 -4.196 22.867 1.00 81.38 189 ARG A O 1
ATOM 1533 N N . LEU A 1 190 ? -29.844 -4.802 22.939 1.00 81.81 190 LEU A N 1
ATOM 1534 C CA . LEU A 1 190 ? -29.996 -5.655 24.121 1.00 81.81 190 LEU A CA 1
ATOM 1535 C C . LEU A 1 190 ? -29.512 -4.915 25.373 1.00 81.81 190 LEU A C 1
ATOM 1537 O O . LEU A 1 190 ? -28.358 -4.520 25.451 1.00 81.81 190 LEU A O 1
ATOM 1541 N N . ASN A 1 191 ? -30.371 -4.793 26.386 1.00 69.81 191 ASN A N 1
ATOM 1542 C CA . ASN A 1 191 ? -29.995 -4.271 27.703 1.00 69.81 191 ASN A CA 1
ATOM 1543 C C . ASN A 1 191 ? -29.509 -5.426 28.594 1.00 69.81 191 ASN A C 1
ATOM 1545 O O . ASN A 1 191 ? -30.304 -6.032 29.314 1.00 69.81 191 ASN A O 1
ATOM 1549 N N . PHE A 1 192 ? -28.218 -5.764 28.531 1.00 73.50 192 PHE A N 1
ATOM 1550 C CA . PHE A 1 192 ? -27.591 -6.753 29.419 1.00 73.50 192 PHE A CA 1
ATOM 1551 C C . PHE A 1 192 ? -26.613 -6.098 30.408 1.00 73.50 192 PHE A C 1
ATOM 1553 O O . PHE A 1 192 ? -26.080 -5.014 30.171 1.00 73.50 192 PHE A O 1
ATOM 1560 N N . ARG A 1 193 ? -26.386 -6.745 31.560 1.00 58.78 193 ARG A N 1
ATOM 1561 C CA . ARG A 1 193 ? -25.481 -6.237 32.611 1.00 58.78 193 ARG A CA 1
ATOM 1562 C C . ARG A 1 193 ? -24.051 -6.193 32.055 1.00 58.78 193 ARG A C 1
ATOM 1564 O O . ARG A 1 193 ? -23.477 -7.245 31.801 1.00 58.78 193 ARG A O 1
ATOM 1571 N N . GLY A 1 194 ? -23.515 -4.986 31.847 1.00 70.06 194 GLY A N 1
ATOM 1572 C CA . GLY A 1 194 ? -22.192 -4.740 31.248 1.00 70.06 194 GLY A CA 1
ATOM 1573 C C . GLY A 1 194 ? -22.202 -3.920 29.950 1.00 70.06 194 GLY A C 1
ATOM 1574 O O . GLY A 1 194 ? -21.138 -3.498 29.514 1.00 70.06 194 GLY A O 1
ATOM 1575 N N . VAL A 1 195 ? -23.372 -3.646 29.353 1.00 71.31 195 VAL A N 1
ATOM 1576 C CA . VAL A 1 195 ? -23.470 -2.781 28.157 1.00 71.31 195 VAL A CA 1
ATOM 1577 C C . VAL A 1 195 ? -22.942 -1.382 28.450 1.00 71.31 195 VAL A C 1
ATOM 1579 O O . VAL A 1 195 ? -22.090 -0.913 27.709 1.00 71.31 195 VAL A O 1
ATOM 1582 N N . GLU A 1 196 ? -23.353 -0.761 29.564 1.00 66.88 196 GLU A N 1
ATOM 1583 C CA . GLU A 1 196 ? -22.924 0.601 29.914 1.00 66.88 196 GLU A CA 1
ATOM 1584 C C . GLU A 1 196 ? -21.401 0.738 30.011 1.00 66.88 196 GLU A C 1
ATOM 1586 O O . GLU A 1 196 ? -20.875 1.693 29.462 1.00 66.88 196 GLU A O 1
ATOM 1591 N N . SER A 1 197 ? -20.671 -0.232 30.584 1.00 71.50 197 SER A N 1
ATOM 1592 C CA . SER A 1 197 ? -19.200 -0.147 30.648 1.00 71.50 197 SER A CA 1
ATOM 1593 C C . SER A 1 197 ? -18.513 -0.329 29.291 1.00 71.50 197 SER A C 1
ATOM 1595 O O . SER A 1 197 ? -17.347 0.022 29.153 1.00 71.50 197 SER A O 1
ATOM 1597 N N . MET A 1 198 ? -19.191 -0.932 28.309 1.00 67.38 198 MET A N 1
ATOM 1598 C CA . MET A 1 198 ? -18.679 -1.121 26.947 1.00 67.38 198 MET A CA 1
ATOM 1599 C C . MET A 1 198 ? -19.113 -0.003 25.990 1.00 67.38 198 MET A C 1
ATOM 1601 O O . MET A 1 198 ? -18.433 0.237 24.997 1.00 67.38 198 MET A O 1
ATOM 1605 N N . THR A 1 199 ? -20.239 0.664 26.259 1.00 66.88 199 THR A N 1
ATOM 1606 C CA . THR A 1 199 ? -20.791 1.733 25.414 1.00 66.88 199 THR A CA 1
ATOM 1607 C C . THR A 1 199 ? -20.470 3.143 25.903 1.00 66.88 199 THR A C 1
ATOM 1609 O O . THR A 1 199 ? -20.691 4.081 25.144 1.00 66.88 199 THR A O 1
ATOM 1612 N N . THR A 1 200 ? -19.969 3.330 27.131 1.00 55.41 200 THR A N 1
ATOM 1613 C CA . THR A 1 200 ? -19.446 4.630 27.584 1.00 55.41 200 THR A CA 1
ATOM 1614 C C . THR A 1 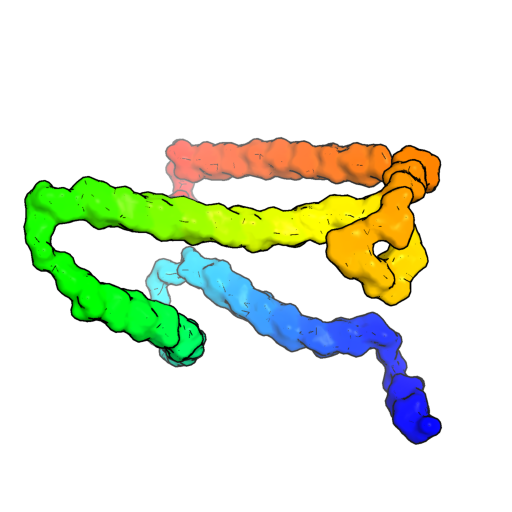200 ? -18.093 4.916 26.930 1.00 55.41 200 THR A C 1
ATOM 1616 O O . THR A 1 200 ? -17.042 4.648 27.512 1.00 55.41 200 THR A O 1
ATOM 1619 N N . LEU A 1 201 ? -18.148 5.439 25.705 1.00 48.25 201 LEU A N 1
ATOM 1620 C CA . LEU A 1 201 ? -17.125 6.290 25.094 1.00 48.25 201 LEU A CA 1
ATOM 1621 C C . LEU A 1 201 ? -17.589 7.749 25.147 1.00 48.25 201 LEU A C 1
ATOM 1623 O O . LEU A 1 201 ? -18.811 7.978 24.986 1.00 48.25 201 LEU A O 1
#

Sequence (201 aa):
MAYEKAIRSLQFGPGTAIAFSLVPVLLFFILLLSRFMRRDAVADEKVTWQDRIIDGVGSLISLVFTVVALPFQLISRAWRAVFPSRNAKTSMRRQKRVENIVRGIALTLLLAFILFPFYWILITAFKGNLQIGQRVDIFWPNPWTTEQFERLFFEEPFFRWFGNSIIVSVVTTALAVVLAALGGYALARLNFRGVESMTTL

Radius of gyration: 28.33 Å; chains: 1; bounding box: 72×68×63 Å

Foldseek 3Di:
DVVVVVVVVDPAPPVRVVVVVCVVVVVVVCVVVVVVVCVLVDDDDDDDPVVVVVVVVVVVVVVVVCVVCVVVVVVVVVVCVVDPPPDDDPCPVVVVVVVVVVVVVVVVVVVCVVCVVVLQVVQVCQEDPCCVVVVPPVNHHVPGHNVSVCCCVPVDPNVVVVVVVVVCVVVVVVVCVVVVVVVVCCLVPPDDDCSCVVPVD